Protein AF-A0A094HUX8-F1 (afdb_monomer)

Foldseek 3Di:
DDDDDDDDDDDDDDDDDDCVVVPPPPPPPDDPPDDDDDDDDDDPPPPVVVVVVVVPPDDDDDPDDPPPPDDDDDDDDDDDDDDDDDDDDDDDDDDDDDDDDQPPDDDDPDDPPPDPLLVQWDKGKDQDWDQLPVPRDIDRIKIWIHGPVDRPPDIDICNRCSPPCVVSQVVCVVVVHDDVPPDDPPDPVPVVPPCLQVVQADEDAPDPCQLVVLVVVVVVSVVPPCVVPDPDPPSDGNRPRPVRYDYDPVNVVVVVVVVVCVVQQLDDPVVLVVQLVCVVVVDDRDPPGGPNVVVVNVVD

Mean predicted aligned error: 19.93 Å

Nearest PDB structures (foldseek):
  3gw6-assembly2_C  TM=2.241E-01  e=3.174E+00  Escherichia phage K1F
  3gw6-assembly2_E  TM=1.827E-01  e=3.174E+00  Escherichia phage K1F
  3gw6-assembly1_F  TM=1.793E-01  e=6.430E+00  Escherichia phage K1F

Sequence (300 aa):
MNPSNSPLARRTRHREIDFHTLNDGSDEEYDSDVVSRVKRPRNAQKQAQISQDLSLLREEDDNISPHDSASQVQASHPLNTEEKNTITANTPYSSALEYTPLIQRVNKEPIGQSSWVYAHFNMVELAEPWLHKSSKKMIPIERVWTCKTLHYSGVYSDSKRQGTTSNMITHLKSHHIYKDGQCLTASSSEQELNLDSRLLAITADNADNNGTLCSHLYELLSHNDITQYIEEPNLSIRFEGDASYVRCLAHVLNLIVKDILQSLKSGDMKTAVDTCDAMAKGTPFPSGLAALARLRLIIV

pLDDT: mean 70.3, std 22.15, range [36.34, 97.06]

Structure (mmCIF, N/CA/C/O backbone):
data_AF-A0A094HUX8-F1
#
_entry.id   AF-A0A094HUX8-F1
#
loop_
_atom_site.group_PDB
_atom_site.id
_atom_site.type_symbol
_atom_site.label_atom_id
_atom_site.label_alt_id
_atom_site.label_comp_id
_atom_site.label_asym_id
_atom_site.label_entity_id
_atom_site.label_seq_id
_atom_site.pdbx_PDB_ins_code
_atom_site.Cartn_x
_atom_site.Cartn_y
_atom_site.Cartn_z
_atom_site.occupancy
_atom_site.B_iso_or_equiv
_atom_site.auth_seq_id
_atom_site.auth_comp_id
_atom_site.auth_asym_id
_atom_site.auth_atom_id
_atom_site.pdbx_PDB_model_num
ATOM 1 N N . MET A 1 1 ? 58.011 31.208 26.780 1.00 39.59 1 MET A N 1
ATOM 2 C CA . MET A 1 1 ? 57.682 29.782 26.979 1.00 39.59 1 MET A CA 1
ATOM 3 C C . MET A 1 1 ? 56.202 29.599 26.681 1.00 39.59 1 MET A C 1
ATOM 5 O O . MET A 1 1 ? 55.389 30.205 27.361 1.00 39.59 1 MET A O 1
ATOM 9 N N . ASN A 1 2 ? 55.891 28.866 25.608 1.00 47.72 2 ASN A N 1
ATOM 10 C CA . ASN A 1 2 ? 54.539 28.413 25.244 1.00 47.72 2 ASN A CA 1
ATOM 11 C C . ASN A 1 2 ? 54.009 27.419 26.294 1.00 47.72 2 ASN A C 1
ATOM 13 O O . ASN A 1 2 ? 54.821 26.727 26.914 1.00 47.72 2 ASN A O 1
ATOM 17 N N . PRO A 1 3 ? 52.678 27.296 26.447 1.00 52.75 3 PRO A N 1
ATOM 18 C CA . PRO A 1 3 ? 52.034 26.174 25.760 1.00 52.75 3 PRO A CA 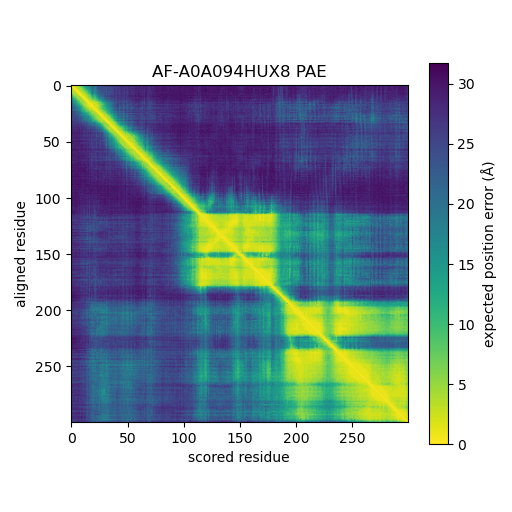1
ATOM 19 C C . PRO A 1 3 ? 50.620 26.438 25.201 1.00 52.75 3 PRO A C 1
ATOM 21 O O . PRO A 1 3 ? 49.919 27.373 25.573 1.00 52.75 3 PRO A O 1
ATOM 24 N N . SER A 1 4 ? 50.232 25.488 24.343 1.00 41.44 4 SER A N 1
ATOM 25 C CA . SER A 1 4 ? 48.881 24.975 24.064 1.00 41.44 4 SER A CA 1
ATOM 26 C C . SER A 1 4 ? 47.867 25.847 23.315 1.00 41.44 4 SER A C 1
ATOM 28 O O . SER A 1 4 ? 47.138 26.629 23.910 1.00 41.44 4 SER A O 1
ATOM 30 N N . ASN A 1 5 ? 47.707 25.542 22.021 1.00 44.16 5 ASN A N 1
ATOM 31 C CA . ASN A 1 5 ? 46.441 25.671 21.300 1.00 44.16 5 ASN A CA 1
ATOM 32 C C . ASN A 1 5 ? 46.083 24.305 20.695 1.00 44.16 5 ASN A C 1
ATOM 34 O O . ASN A 1 5 ? 46.773 23.817 19.799 1.00 44.16 5 ASN A O 1
ATOM 38 N N . SER A 1 6 ? 45.016 23.694 21.205 1.00 49.78 6 SER A N 1
ATOM 39 C CA . SER A 1 6 ? 44.408 22.460 20.693 1.00 49.78 6 SER A CA 1
ATOM 40 C C . SER A 1 6 ? 43.169 22.820 19.860 1.00 49.78 6 SER A C 1
ATOM 42 O O . SER A 1 6 ? 42.393 23.675 20.294 1.00 49.78 6 SER A O 1
ATOM 44 N N . PRO A 1 7 ? 42.920 22.184 18.702 1.00 53.41 7 PRO A N 1
ATOM 45 C CA . PRO A 1 7 ? 41.730 22.460 17.906 1.00 53.41 7 PRO A CA 1
ATOM 46 C C . PRO A 1 7 ? 40.502 21.716 18.456 1.00 53.41 7 PRO A C 1
ATOM 48 O O . PRO A 1 7 ? 40.541 20.519 18.736 1.00 53.41 7 PRO A O 1
ATOM 51 N N . LEU A 1 8 ? 39.397 22.451 18.601 1.00 50.53 8 LEU A N 1
ATOM 52 C CA . LEU A 1 8 ? 38.099 21.952 19.053 1.00 50.53 8 LEU A CA 1
ATOM 53 C C . LEU A 1 8 ? 37.484 20.987 18.028 1.00 50.53 8 LEU A C 1
ATOM 55 O O . LEU A 1 8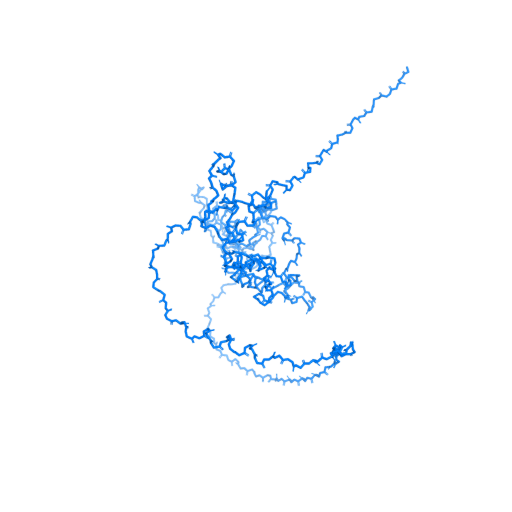 ? 37.218 21.350 16.882 1.00 50.53 8 LEU A O 1
ATOM 59 N N . ALA A 1 9 ? 37.212 19.764 18.480 1.00 46.44 9 ALA A N 1
ATOM 60 C CA . ALA A 1 9 ? 36.471 18.751 17.746 1.00 46.44 9 ALA A CA 1
ATOM 61 C C . ALA A 1 9 ? 34.992 19.150 17.583 1.00 46.44 9 ALA A C 1
ATOM 63 O O . ALA A 1 9 ? 34.290 19.458 18.550 1.00 46.44 9 ALA A O 1
ATOM 64 N N . ARG A 1 10 ? 34.501 19.107 16.342 1.00 44.47 10 ARG A N 1
ATOM 65 C CA . ARG A 1 10 ? 33.090 19.292 15.986 1.00 44.47 10 ARG A CA 1
ATOM 66 C C . ARG A 1 10 ? 32.309 18.039 16.405 1.00 44.47 10 ARG A C 1
ATOM 68 O O . ARG A 1 10 ? 32.395 17.008 15.750 1.00 44.47 10 ARG A O 1
ATOM 75 N N . ARG A 1 11 ? 31.545 18.126 17.497 1.00 44.59 11 ARG A N 1
ATOM 76 C CA . ARG A 1 11 ? 30.546 17.111 17.872 1.00 44.59 11 ARG A CA 1
ATOM 77 C C . ARG A 1 11 ? 29.325 17.237 16.959 1.00 44.59 11 ARG A C 1
ATOM 79 O O . ARG A 1 11 ? 28.560 18.194 17.074 1.00 44.59 11 ARG A O 1
ATOM 86 N N . THR A 1 12 ? 29.133 16.270 16.073 1.00 47.09 12 THR A N 1
ATOM 87 C CA . THR A 1 12 ? 27.862 16.013 15.390 1.00 47.09 12 THR A CA 1
ATOM 88 C C . THR A 1 12 ? 26.845 15.521 16.419 1.00 47.09 12 THR A C 1
ATOM 90 O O . THR A 1 12 ? 27.004 14.462 17.020 1.00 47.09 12 THR A O 1
ATOM 93 N N . ARG A 1 13 ? 25.809 16.327 16.673 1.00 46.66 13 ARG A N 1
ATOM 94 C CA . ARG A 1 13 ? 24.641 15.904 17.452 1.00 46.66 13 ARG A CA 1
ATOM 95 C C . ARG A 1 13 ? 23.816 14.967 16.575 1.00 46.66 13 ARG A C 1
ATOM 97 O O . ARG A 1 13 ? 23.242 15.418 15.587 1.00 46.66 13 ARG A O 1
ATOM 104 N N . HIS A 1 14 ? 23.766 13.688 16.934 1.00 43.25 14 HIS A N 1
ATOM 105 C CA . HIS A 1 14 ? 22.714 12.800 16.458 1.00 43.25 14 HIS A CA 1
ATOM 106 C C . HIS A 1 14 ? 21.376 13.373 16.934 1.00 43.25 14 HIS A C 1
ATOM 108 O O . HIS A 1 14 ? 21.156 13.540 18.132 1.00 43.25 14 HIS A O 1
ATOM 114 N N . ARG A 1 15 ? 20.525 13.759 15.981 1.00 50.22 15 ARG A N 1
ATOM 115 C CA . ARG A 1 15 ? 19.111 14.024 16.233 1.00 50.22 15 ARG A CA 1
ATOM 116 C C . ARG A 1 15 ? 18.463 12.666 16.464 1.00 50.22 15 ARG A C 1
ATOM 118 O O . ARG A 1 15 ? 18.364 11.872 15.534 1.00 50.22 15 ARG A O 1
ATOM 125 N N . GLU A 1 16 ? 18.111 12.398 17.710 1.00 53.28 16 GLU A N 1
ATOM 126 C CA . GLU A 1 16 ? 17.242 11.290 18.077 1.00 53.28 16 GLU A CA 1
ATOM 127 C C . GLU A 1 16 ? 15.887 11.517 17.394 1.00 53.28 16 GLU A C 1
ATOM 129 O O . GLU A 1 16 ? 15.339 12.622 17.435 1.00 53.28 16 GLU A O 1
ATOM 134 N N . ILE A 1 17 ? 15.431 10.515 16.646 1.00 56.19 17 ILE A N 1
ATOM 135 C CA . ILE A 1 17 ? 14.156 10.553 15.933 1.00 56.19 17 ILE A CA 1
ATOM 136 C C . ILE A 1 17 ? 13.070 10.329 16.985 1.00 56.19 17 ILE A C 1
ATOM 138 O O . ILE A 1 17 ? 13.053 9.292 17.641 1.00 56.19 17 ILE A O 1
ATOM 142 N N . ASP A 1 18 ? 12.194 11.315 17.166 1.00 64.81 18 ASP A N 1
ATOM 143 C CA . ASP A 1 18 ? 11.068 11.228 18.092 1.00 64.81 18 ASP A CA 1
ATOM 144 C C . ASP A 1 18 ? 9.929 10.417 17.456 1.00 64.81 18 ASP A C 1
ATOM 146 O O . ASP A 1 18 ? 9.119 10.932 16.678 1.00 64.81 18 ASP A O 1
ATOM 150 N N . PHE A 1 19 ? 9.887 9.124 17.779 1.00 58.12 19 PHE A N 1
ATOM 151 C CA . PHE A 1 19 ? 8.895 8.181 17.266 1.00 58.12 19 PHE A CA 1
ATOM 152 C C . PHE A 1 19 ? 7.452 8.498 17.700 1.00 58.12 19 PHE A C 1
ATOM 154 O O . PHE A 1 19 ? 6.525 7.951 17.105 1.00 58.12 19 PHE A O 1
ATOM 161 N N . HIS A 1 20 ? 7.222 9.407 18.658 1.00 57.31 20 HIS A N 1
ATOM 162 C CA . HIS A 1 20 ? 5.863 9.825 19.024 1.00 57.31 20 HIS A CA 1
ATOM 163 C C . HIS A 1 20 ? 5.190 10.709 17.967 1.00 57.31 20 HIS A C 1
ATOM 165 O O . HIS A 1 20 ? 3.968 10.808 17.953 1.00 57.31 20 HIS A O 1
ATOM 171 N N . THR A 1 21 ? 5.957 11.300 17.047 1.00 57.41 21 THR A N 1
ATOM 172 C CA . THR A 1 21 ? 5.408 12.113 15.944 1.00 57.41 21 THR A CA 1
ATOM 173 C C . THR A 1 21 ? 5.019 11.303 14.705 1.00 57.41 21 THR A C 1
ATOM 175 O O . THR A 1 21 ? 4.375 11.836 13.811 1.00 57.41 21 THR A O 1
ATOM 178 N N . LEU A 1 22 ? 5.384 10.017 14.645 1.00 49.56 22 LEU A N 1
ATOM 179 C CA . LEU A 1 22 ? 5.116 9.135 13.499 1.00 49.56 22 LEU A CA 1
ATOM 180 C C . LEU A 1 22 ? 3.865 8.264 13.677 1.00 49.56 22 LEU A C 1
ATOM 182 O O . LEU A 1 22 ? 3.592 7.408 12.842 1.00 49.56 22 LEU A O 1
ATOM 186 N N . ASN A 1 23 ? 3.124 8.463 14.766 1.00 48.69 23 ASN A N 1
ATOM 187 C CA . ASN A 1 23 ? 1.938 7.681 15.097 1.00 48.69 23 ASN A CA 1
ATOM 188 C C . ASN A 1 23 ? 0.759 8.597 15.456 1.00 48.69 23 ASN A C 1
ATOM 190 O O . ASN A 1 23 ? -0.006 8.296 16.369 1.00 48.69 23 ASN A O 1
ATOM 194 N N . ASP A 1 24 ? 0.634 9.737 14.765 1.00 49.38 24 ASP A N 1
ATOM 195 C CA . ASP A 1 24 ? -0.487 10.665 14.952 1.00 49.38 24 ASP A CA 1
ATOM 196 C C . ASP A 1 24 ? -1.798 10.171 14.336 1.00 49.38 24 ASP A C 1
ATOM 198 O O . ASP A 1 24 ? -2.779 10.904 14.408 1.00 49.38 24 ASP A O 1
ATOM 202 N N . GLY A 1 25 ? -1.807 8.934 13.805 1.00 44.59 25 GLY A N 1
ATOM 203 C CA . GLY A 1 25 ? -2.966 8.047 13.706 1.00 44.59 25 GLY A CA 1
ATOM 204 C C . GLY A 1 25 ? -4.274 8.806 13.591 1.00 44.59 25 GLY A C 1
ATOM 205 O O . GLY A 1 25 ? -5.100 8.744 14.499 1.00 44.59 25 GLY A O 1
ATOM 206 N N . SER A 1 26 ? -4.398 9.578 12.510 1.00 43.81 26 SER A N 1
ATOM 207 C CA . SER A 1 26 ? -5.601 10.313 12.154 1.00 43.81 26 SER A CA 1
ATOM 208 C C . SER A 1 26 ? -6.679 9.295 11.791 1.00 43.81 26 SER A C 1
ATOM 210 O O . SER A 1 26 ? -6.951 9.050 10.617 1.00 43.81 26 SER A O 1
ATOM 212 N N . ASP A 1 27 ? -7.265 8.677 12.816 1.00 51.56 27 ASP A N 1
ATOM 213 C CA . ASP A 1 27 ? -8.585 8.064 12.769 1.00 51.56 27 ASP A CA 1
ATOM 214 C C . ASP A 1 27 ? -9.565 9.212 12.490 1.00 51.56 27 ASP A C 1
ATOM 216 O O . ASP A 1 27 ? -10.106 9.845 13.399 1.00 51.56 27 ASP A O 1
ATOM 220 N N . GLU A 1 28 ? -9.750 9.539 11.208 1.00 55.50 28 GLU A N 1
ATOM 221 C CA . GLU A 1 28 ? -10.923 10.292 10.790 1.00 55.50 28 GLU A CA 1
ATOM 222 C C . GLU A 1 28 ? -12.145 9.440 11.147 1.00 55.50 28 GLU A C 1
ATOM 224 O O . GLU A 1 28 ? -12.399 8.390 10.551 1.00 55.50 28 GLU A O 1
ATOM 229 N N . GLU A 1 29 ? -12.872 9.876 12.177 1.00 48.62 29 GLU A N 1
ATOM 230 C CA . GLU A 1 29 ? -14.175 9.340 12.551 1.00 48.62 29 GLU A CA 1
ATOM 231 C C . GLU A 1 29 ? -15.084 9.379 11.312 1.00 48.62 29 GLU A C 1
ATOM 233 O O . GLU A 1 29 ? -15.549 10.437 10.889 1.00 48.62 29 GLU A O 1
ATOM 238 N N . TYR A 1 30 ? -15.309 8.216 10.695 1.00 50.12 30 TYR A N 1
ATOM 239 C CA . TYR A 1 30 ? -16.232 8.082 9.575 1.00 50.12 30 TYR A CA 1
ATOM 240 C C . TYR A 1 30 ? -17.658 8.308 10.092 1.00 50.12 30 TYR A C 1
ATOM 242 O O . TYR A 1 30 ? -18.235 7.468 10.792 1.00 50.12 30 TYR A O 1
ATOM 250 N N . ASP A 1 31 ? -18.202 9.475 9.765 1.00 44.91 31 ASP A N 1
ATOM 251 C CA . ASP A 1 31 ? -19.555 9.903 10.099 1.00 44.91 31 ASP A CA 1
ATOM 252 C C . ASP A 1 31 ? -20.572 8.921 9.485 1.00 44.91 31 ASP A C 1
ATOM 254 O O . ASP A 1 31 ? -20.659 8.753 8.265 1.00 44.91 31 ASP A O 1
ATOM 258 N N . SER A 1 32 ? -21.294 8.183 10.331 1.00 46.44 32 SER A N 1
ATOM 259 C CA . SER A 1 32 ? -22.115 7.026 9.928 1.00 46.44 32 SER A CA 1
ATOM 260 C C . SER A 1 32 ? -23.591 7.362 9.668 1.00 46.44 32 SER A C 1
ATOM 262 O O . SER A 1 32 ? -24.424 6.463 9.531 1.00 46.44 32 SER A O 1
ATOM 264 N N . ASP A 1 33 ? -23.927 8.640 9.492 1.00 54.62 33 ASP A N 1
ATOM 265 C CA . ASP A 1 33 ? -25.313 9.117 9.393 1.00 54.62 33 ASP A CA 1
ATOM 266 C C . ASP A 1 33 ? -25.939 9.112 7.979 1.00 54.62 33 ASP A C 1
ATOM 268 O O . ASP A 1 33 ? -26.883 9.849 7.693 1.00 54.62 33 ASP A O 1
ATOM 272 N N . VAL A 1 34 ? -25.521 8.208 7.082 1.00 41.62 34 VAL A N 1
ATOM 273 C CA . VAL A 1 34 ? -26.208 8.009 5.785 1.00 41.62 34 VAL A CA 1
ATOM 274 C C . VAL A 1 34 ? -26.772 6.597 5.653 1.00 41.62 34 VAL A C 1
ATOM 276 O O . VAL A 1 34 ? -26.345 5.766 4.852 1.00 41.62 34 VAL A O 1
ATOM 279 N N . VAL A 1 35 ? -27.837 6.339 6.413 1.00 44.81 35 VAL A N 1
ATOM 280 C CA . VAL A 1 35 ? -28.778 5.255 6.118 1.00 44.81 35 VAL A CA 1
ATOM 281 C C . VAL A 1 35 ? -29.731 5.726 5.020 1.00 44.81 35 VAL A C 1
ATOM 283 O O . VAL A 1 35 ? -30.691 6.453 5.265 1.00 44.81 35 VAL A O 1
ATOM 286 N N . SER A 1 36 ? -29.524 5.252 3.792 1.00 47.22 36 SER A N 1
ATOM 287 C CA . SER A 1 36 ? -30.566 5.249 2.762 1.00 47.22 36 SER A CA 1
ATOM 288 C C . SER A 1 36 ? -30.623 3.904 2.044 1.00 47.22 36 SER A C 1
ATOM 290 O O . SER A 1 36 ? -29.894 3.630 1.102 1.00 47.22 36 SER A O 1
ATOM 292 N N . ARG A 1 37 ? -31.556 3.074 2.530 1.00 47.94 37 ARG A N 1
ATOM 293 C CA . ARG A 1 37 ? -32.306 2.031 1.807 1.00 47.94 37 ARG A CA 1
ATOM 294 C C . ARG A 1 37 ? -31.522 1.218 0.766 1.00 47.94 37 ARG A C 1
ATOM 296 O O . ARG A 1 37 ? -31.700 1.404 -0.434 1.00 47.94 37 ARG A O 1
ATOM 303 N N . VAL A 1 38 ? -30.851 0.162 1.221 1.00 36.53 38 VAL A N 1
ATOM 304 C CA . VAL A 1 38 ? -30.573 -1.013 0.379 1.00 36.53 38 VAL A CA 1
ATOM 305 C C . VAL A 1 38 ? -31.382 -2.198 0.906 1.00 36.53 38 VAL A C 1
ATOM 307 O O . VAL A 1 38 ? -31.328 -2.555 2.083 1.00 36.53 38 VAL A O 1
ATOM 310 N N . LYS A 1 39 ? -32.218 -2.766 0.030 1.00 42.97 39 LYS A N 1
ATOM 311 C CA . LYS A 1 39 ? -33.079 -3.922 0.309 1.00 42.97 39 LYS A CA 1
ATOM 312 C C . LYS A 1 39 ? -32.209 -5.141 0.643 1.00 42.97 39 LYS A C 1
ATOM 314 O O . LYS A 1 39 ? -31.430 -5.585 -0.193 1.00 42.97 39 LYS A O 1
ATOM 319 N N . ARG A 1 40 ? -32.381 -5.701 1.846 1.00 40.31 40 ARG A N 1
ATOM 320 C CA . ARG A 1 40 ? -31.766 -6.973 2.266 1.00 40.31 40 ARG A CA 1
ATOM 321 C C . ARG A 1 40 ? -32.260 -8.137 1.387 1.00 40.31 40 ARG A C 1
ATOM 323 O O . ARG A 1 40 ? -33.476 -8.256 1.206 1.00 40.31 40 ARG A O 1
ATOM 330 N N . PRO A 1 41 ? -31.385 -9.037 0.907 1.00 40.12 41 PRO A N 1
ATOM 331 C CA . PRO A 1 41 ? -31.813 -10.321 0.376 1.00 40.12 41 PRO A CA 1
ATOM 332 C C . PRO A 1 41 ? -32.193 -11.285 1.513 1.00 40.12 41 PRO A C 1
ATOM 334 O O . PRO A 1 41 ? -31.595 -11.299 2.589 1.00 40.12 41 PRO A O 1
ATOM 337 N N . ARG A 1 42 ? -33.230 -12.092 1.261 1.00 47.62 42 ARG A N 1
ATOM 338 C CA . ARG A 1 42 ? -33.696 -13.193 2.116 1.00 47.62 42 ARG A CA 1
ATOM 339 C C . ARG A 1 42 ? -32.620 -14.279 2.195 1.00 47.62 42 ARG A C 1
ATOM 341 O O . ARG A 1 42 ? -32.422 -14.980 1.213 1.00 47.62 42 ARG A O 1
ATOM 348 N N . ASN A 1 43 ? -31.981 -14.456 3.351 1.00 48.50 43 ASN A N 1
ATOM 349 C CA . ASN A 1 43 ? -31.265 -15.700 3.674 1.00 48.50 43 ASN A CA 1
ATOM 350 C C . ASN A 1 43 ? -31.151 -15.962 5.191 1.00 48.50 43 ASN A C 1
ATOM 352 O O . ASN A 1 43 ? -30.152 -16.466 5.690 1.00 48.50 43 ASN A O 1
ATOM 356 N N . ALA A 1 44 ? -32.210 -15.648 5.943 1.00 43.47 44 ALA A N 1
ATOM 357 C CA . ALA A 1 44 ? -32.258 -15.821 7.400 1.00 43.47 44 ALA A CA 1
ATOM 358 C C . ALA A 1 44 ? -32.574 -17.261 7.870 1.00 43.47 44 ALA A C 1
ATOM 360 O O . ALA A 1 44 ? -32.743 -17.487 9.062 1.00 43.47 44 ALA A O 1
ATOM 361 N N . GLN A 1 45 ? -32.662 -18.244 6.968 1.00 49.91 45 GLN A N 1
ATOM 362 C CA . GLN A 1 45 ? -33.105 -19.603 7.320 1.00 49.91 45 GLN A CA 1
ATOM 363 C C . GLN A 1 45 ? -31.971 -20.632 7.462 1.00 49.91 45 GLN A C 1
ATOM 365 O O . GLN A 1 45 ? -32.228 -21.738 7.917 1.00 49.91 45 GLN A O 1
ATOM 370 N N . LYS A 1 46 ? -30.716 -20.277 7.137 1.00 45.62 46 LYS A N 1
ATOM 371 C CA . LYS A 1 46 ? -29.566 -21.202 7.215 1.00 45.62 46 LYS A CA 1
ATOM 372 C C . LYS A 1 46 ? -28.689 -21.055 8.467 1.00 45.62 46 LYS A C 1
ATOM 374 O O . LYS A 1 46 ? -27.958 -21.981 8.788 1.00 45.62 46 LYS A O 1
ATOM 379 N N . GLN A 1 47 ? -28.779 -19.946 9.207 1.00 48.84 47 GLN A N 1
ATOM 380 C CA . GLN A 1 47 ? -27.982 -19.744 10.432 1.00 48.84 47 GLN A CA 1
ATOM 381 C C . GLN A 1 47 ? -28.607 -20.356 11.697 1.00 48.84 47 GLN A C 1
ATOM 383 O O . GLN A 1 47 ? -27.892 -20.611 12.659 1.00 48.84 47 GLN A O 1
ATOM 388 N N . ALA A 1 48 ? -29.907 -20.669 11.695 1.00 49.41 48 ALA A N 1
ATOM 389 C CA . ALA A 1 48 ? -30.560 -21.299 12.847 1.00 49.41 48 ALA A CA 1
ATOM 390 C C . ALA A 1 48 ? -30.241 -22.803 12.997 1.00 49.41 48 ALA A C 1
ATOM 392 O O . ALA A 1 48 ? -30.410 -23.346 14.083 1.00 49.41 48 ALA A O 1
ATOM 393 N N . GLN A 1 49 ? -29.752 -23.469 11.943 1.00 47.00 49 GLN A N 1
ATOM 394 C CA . GLN A 1 49 ? -29.419 -24.902 11.981 1.00 47.00 49 GLN A CA 1
ATOM 395 C C . GLN A 1 49 ? -28.015 -25.191 12.537 1.00 47.00 49 GLN A C 1
ATOM 397 O O . GLN A 1 49 ? -27.817 -26.224 13.160 1.00 47.00 49 GLN A O 1
ATOM 402 N N . ILE A 1 50 ? -27.062 -24.262 12.404 1.00 46.69 50 ILE A N 1
ATOM 403 C CA . ILE A 1 50 ? -25.676 -24.469 12.870 1.00 46.69 50 ILE A CA 1
ATOM 404 C C . ILE A 1 50 ? -25.565 -24.351 14.402 1.00 46.69 50 ILE A C 1
ATOM 406 O O . ILE A 1 50 ? -24.714 -24.988 15.015 1.00 46.69 50 ILE A O 1
ATOM 410 N N . SER A 1 51 ? -26.464 -23.601 15.050 1.00 47.12 51 SER A N 1
ATOM 411 C CA . SER A 1 51 ? -26.437 -23.423 16.511 1.00 47.12 51 SER A CA 1
ATOM 412 C C . SER A 1 51 ? -27.010 -24.614 17.299 1.00 47.12 51 SER A C 1
ATOM 414 O O . SER A 1 51 ? -26.752 -24.729 18.494 1.00 47.12 51 SER A O 1
ATOM 416 N N . GLN A 1 52 ? -27.779 -25.506 16.658 1.00 51.16 52 GLN A N 1
ATOM 417 C CA . GLN A 1 52 ? -28.329 -26.704 17.314 1.00 51.16 52 GLN A CA 1
ATOM 418 C C . GLN A 1 52 ? -27.410 -27.932 17.211 1.00 51.16 52 GLN A C 1
ATOM 420 O O . GLN A 1 52 ? -27.462 -28.779 18.095 1.00 51.16 52 GLN A O 1
ATOM 425 N N . ASP A 1 53 ? -26.517 -28.006 16.218 1.00 43.41 53 ASP A N 1
ATOM 426 C CA . ASP A 1 53 ? -25.586 -29.143 16.079 1.00 43.41 53 ASP A CA 1
ATOM 427 C C . ASP A 1 53 ? -24.381 -29.075 17.037 1.00 43.41 53 ASP A C 1
ATOM 429 O O . ASP A 1 53 ? -23.776 -30.092 17.366 1.00 43.41 53 ASP A O 1
ATOM 433 N N . LEU A 1 54 ? -24.054 -27.893 17.567 1.00 45.22 54 LEU A N 1
ATOM 434 C CA . LEU A 1 54 ? -22.932 -27.700 18.500 1.00 45.22 54 LEU A CA 1
ATOM 435 C C . LEU A 1 54 ? -23.248 -28.074 19.960 1.00 45.22 54 LEU A C 1
ATOM 437 O O . LEU A 1 54 ? -22.362 -28.015 20.808 1.00 45.22 54 LEU A O 1
ATOM 441 N N . SER A 1 55 ? -24.488 -28.468 20.272 1.00 48.44 55 SER A N 1
ATOM 442 C CA . SER A 1 55 ? -24.885 -28.894 21.627 1.00 48.44 55 SER A CA 1
ATOM 443 C C . SER A 1 55 ? -24.821 -30.412 21.854 1.00 48.44 55 SER A C 1
ATOM 445 O O . SER A 1 55 ? -25.035 -30.848 22.982 1.00 48.44 55 SER A O 1
ATOM 447 N N . LEU A 1 56 ? -24.502 -31.211 20.826 1.00 47.28 56 LEU A N 1
ATOM 448 C CA . LEU A 1 56 ? -24.455 -32.682 20.900 1.00 47.28 56 LEU A CA 1
ATOM 449 C C . LEU A 1 56 ? -23.041 -33.291 20.909 1.00 47.28 56 LEU A C 1
ATOM 451 O O . LEU A 1 56 ? -22.915 -34.508 20.985 1.00 47.28 56 LEU A O 1
ATOM 455 N N . LEU A 1 57 ? -21.980 -32.480 20.882 1.00 43.94 57 LEU A N 1
ATOM 456 C CA . LEU A 1 57 ? -20.589 -32.956 20.919 1.00 43.94 57 LEU A CA 1
ATOM 457 C C . LEU A 1 57 ? -19.897 -32.549 22.222 1.00 43.94 57 LEU A C 1
ATOM 459 O O . LEU A 1 57 ? -18.960 -31.750 22.226 1.00 43.94 57 LEU A O 1
ATOM 463 N N . ARG A 1 58 ? -20.379 -33.081 23.348 1.00 51.72 58 ARG A N 1
ATOM 464 C CA . ARG A 1 58 ? -19.687 -32.962 24.631 1.00 51.72 58 ARG A CA 1
ATOM 465 C C . ARG A 1 58 ? -19.549 -34.339 25.273 1.00 51.72 58 ARG A C 1
ATOM 467 O O . ARG A 1 58 ? -20.542 -35.045 25.396 1.00 51.72 58 ARG A O 1
ATOM 474 N N . GLU A 1 59 ? -18.317 -34.602 25.705 1.00 56.47 59 GLU A N 1
ATOM 475 C CA . GLU A 1 59 ? -17.804 -35.766 26.443 1.00 56.47 59 GLU A CA 1
ATOM 476 C C . GLU A 1 59 ? -17.354 -36.962 25.595 1.00 56.47 59 GLU A C 1
ATOM 478 O O . GLU A 1 59 ? -18.029 -37.979 25.556 1.00 56.47 59 GLU A O 1
ATOM 483 N N . GLU A 1 60 ? -16.151 -36.859 25.012 1.00 52.59 60 GLU A N 1
ATOM 484 C CA . GLU A 1 60 ? -15.137 -37.913 25.172 1.00 52.59 60 GLU A CA 1
ATOM 485 C C . GLU A 1 60 ? -13.787 -37.259 25.529 1.00 52.59 60 GLU A C 1
ATOM 487 O O . GLU A 1 60 ? -13.300 -36.361 24.838 1.00 52.59 60 GLU A O 1
ATOM 492 N N . ASP A 1 61 ? -13.248 -37.646 26.687 1.00 51.97 61 ASP A N 1
ATOM 493 C CA . ASP A 1 61 ? -11.944 -37.239 27.215 1.00 51.97 61 ASP A CA 1
ATOM 494 C C . ASP A 1 61 ? -10.836 -38.061 26.536 1.00 51.97 61 ASP A C 1
ATOM 496 O O . ASP A 1 61 ? -10.481 -39.149 26.997 1.00 51.97 61 ASP A O 1
ATOM 500 N N . ASP A 1 62 ? -10.243 -37.526 25.469 1.00 47.53 62 ASP A N 1
ATOM 501 C CA . ASP A 1 62 ? -9.018 -38.086 24.896 1.00 47.53 62 ASP A CA 1
ATOM 502 C C . ASP A 1 62 ? -7.787 -37.545 25.639 1.00 47.53 62 ASP A C 1
ATOM 504 O O . ASP A 1 62 ? -7.277 -36.450 25.388 1.00 47.53 62 ASP A O 1
ATOM 508 N N . ASN A 1 63 ? -7.287 -38.352 26.577 1.00 50.72 63 ASN A N 1
ATOM 509 C CA . ASN A 1 63 ? -5.962 -38.195 27.171 1.00 50.72 63 ASN A CA 1
ATOM 510 C C . ASN A 1 63 ? -4.879 -38.421 26.102 1.00 50.72 63 ASN A C 1
ATOM 512 O O . ASN A 1 63 ? -4.406 -39.540 25.902 1.00 50.72 63 ASN A O 1
ATOM 516 N N . ILE A 1 64 ? -4.455 -37.347 25.439 1.00 49.00 64 ILE A N 1
ATOM 517 C CA . ILE A 1 64 ? -3.297 -37.361 24.541 1.00 49.00 64 ILE A CA 1
ATOM 518 C C . ILE A 1 64 ? -2.019 -37.440 25.387 1.00 49.00 64 ILE A C 1
ATOM 520 O O . ILE A 1 64 ? -1.679 -36.524 26.140 1.00 49.00 64 ILE A O 1
ATOM 524 N N . SER A 1 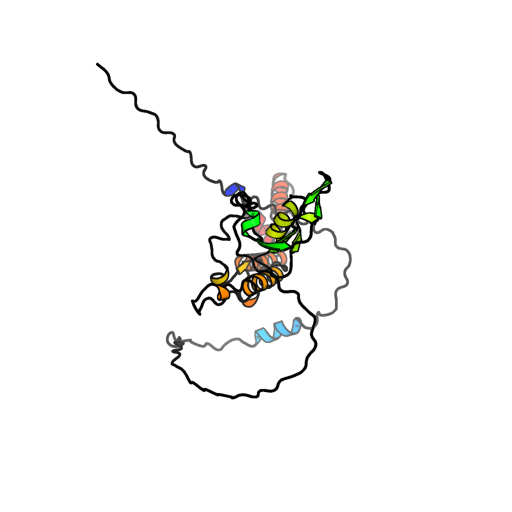65 ? -1.310 -38.561 25.264 1.00 53.34 65 SER A N 1
ATOM 525 C CA . SER A 1 65 ? -0.028 -38.818 25.922 1.00 53.34 65 SER A CA 1
ATOM 526 C C . SER A 1 65 ? 1.115 -38.055 25.222 1.00 53.34 65 SER A C 1
ATOM 528 O O . SER A 1 65 ? 1.130 -37.986 23.992 1.00 53.34 65 SER A O 1
ATOM 530 N N . PRO A 1 66 ? 2.132 -37.528 25.939 1.00 50.34 66 PRO A N 1
ATOM 531 C CA . PRO A 1 66 ? 3.210 -36.712 25.355 1.00 50.34 66 PRO A CA 1
ATOM 532 C C . PRO A 1 66 ? 4.146 -37.430 24.364 1.00 50.34 66 PRO A C 1
ATOM 534 O O . PRO A 1 66 ? 5.086 -36.816 23.863 1.00 50.34 66 PRO A O 1
ATOM 537 N N . HIS A 1 67 ? 3.942 -38.722 24.099 1.00 47.09 67 HIS A N 1
ATOM 538 C CA . HIS A 1 67 ? 4.826 -39.532 23.259 1.00 47.09 67 HIS A CA 1
ATOM 539 C C . HIS A 1 67 ? 4.360 -39.695 21.803 1.00 47.09 67 HIS A C 1
ATOM 541 O O . HIS A 1 67 ? 5.147 -40.170 20.989 1.00 47.09 67 HIS A O 1
ATOM 547 N N . ASP A 1 68 ? 3.163 -39.223 21.438 1.00 49.97 68 ASP A N 1
ATOM 548 C CA . ASP A 1 68 ? 2.619 -39.372 20.073 1.00 49.97 68 ASP A CA 1
ATOM 549 C C . ASP A 1 68 ? 3.047 -38.261 19.091 1.00 49.97 68 ASP A C 1
ATOM 551 O O . ASP A 1 68 ? 2.534 -38.147 17.978 1.00 49.97 68 ASP A O 1
ATOM 555 N N . SER A 1 69 ? 4.047 -37.451 19.450 1.00 52.00 69 SER A N 1
ATOM 556 C CA . SER A 1 69 ? 4.687 -36.518 18.512 1.00 52.00 69 SER A CA 1
ATOM 557 C C . SER A 1 69 ? 5.736 -37.227 17.653 1.00 52.00 69 SER A C 1
ATOM 559 O O . SER A 1 69 ? 6.934 -37.157 17.923 1.00 52.00 69 SER A O 1
ATOM 561 N N . ALA A 1 70 ? 5.285 -37.890 16.588 1.00 42.88 70 ALA A N 1
ATOM 562 C CA . ALA A 1 70 ? 6.149 -38.469 15.564 1.00 42.88 70 ALA A CA 1
ATOM 563 C C . ALA A 1 70 ? 5.819 -37.906 14.171 1.00 42.88 70 ALA A C 1
ATOM 565 O O . ALA A 1 70 ? 4.838 -38.283 13.536 1.00 42.88 70 ALA A O 1
ATOM 566 N N . SER A 1 71 ? 6.680 -37.021 13.664 1.00 47.44 71 SER A N 1
ATOM 567 C CA . SER A 1 71 ? 6.853 -36.786 12.222 1.00 47.44 71 SER A CA 1
ATOM 568 C C . SER A 1 71 ? 8.261 -36.262 11.941 1.00 47.44 71 SER A C 1
ATOM 570 O O . SER A 1 71 ? 8.488 -35.091 11.658 1.00 47.44 71 SER A O 1
ATOM 572 N N . GLN A 1 72 ? 9.229 -37.174 12.034 1.00 44.84 72 GLN A N 1
ATOM 573 C CA . GLN A 1 72 ? 10.445 -37.127 11.228 1.00 44.84 72 GLN A CA 1
ATOM 574 C C . GLN A 1 72 ? 10.132 -37.829 9.904 1.00 44.84 72 GLN A C 1
ATOM 576 O O . GLN A 1 72 ? 10.002 -39.050 9.872 1.00 44.84 72 GLN A O 1
ATOM 581 N N . VAL A 1 73 ? 10.024 -37.076 8.812 1.00 41.62 73 VAL A N 1
ATOM 582 C CA . VAL A 1 73 ? 10.058 -37.657 7.466 1.00 41.62 73 VAL A CA 1
ATOM 583 C C . VAL A 1 73 ? 11.500 -37.585 6.975 1.00 41.62 73 VAL A C 1
ATOM 585 O O . VAL A 1 73 ? 12.001 -36.524 6.610 1.00 41.62 73 VAL A O 1
ATOM 588 N N . GLN A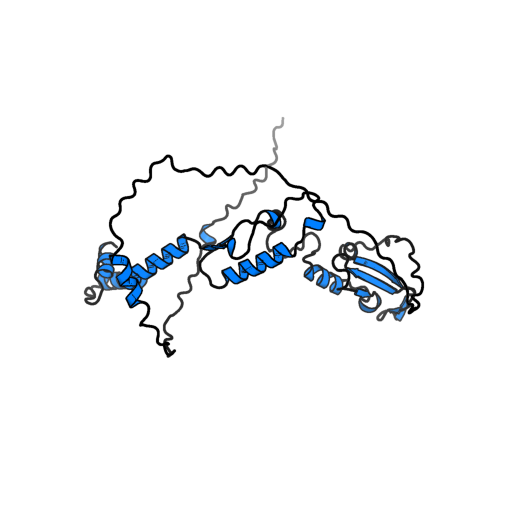 1 74 ? 12.180 -38.731 7.005 1.00 40.88 74 GLN A N 1
ATOM 589 C CA . GLN A 1 74 ? 13.381 -38.977 6.212 1.00 40.88 74 GLN A CA 1
ATOM 590 C C . GLN A 1 74 ? 12.950 -39.249 4.766 1.00 40.88 74 GLN A C 1
ATOM 592 O O . GLN A 1 74 ? 12.241 -40.218 4.508 1.00 40.88 74 GLN A O 1
ATOM 597 N N . ALA A 1 75 ? 13.388 -38.413 3.824 1.00 36.66 75 ALA A N 1
ATOM 598 C CA . ALA A 1 75 ? 13.276 -38.687 2.396 1.00 36.66 75 ALA A CA 1
ATOM 599 C C . ALA A 1 75 ? 14.613 -39.242 1.884 1.00 36.66 75 ALA A C 1
ATOM 601 O O . ALA A 1 75 ? 15.613 -38.528 1.815 1.00 36.66 75 ALA A O 1
ATOM 602 N N . SER A 1 76 ? 14.630 -40.527 1.541 1.00 44.50 76 SER A N 1
ATOM 603 C CA . SER A 1 76 ? 15.739 -41.211 0.882 1.00 44.50 76 SER A CA 1
ATOM 604 C C . SER A 1 76 ? 15.412 -41.479 -0.594 1.00 44.50 76 SER A C 1
ATOM 606 O O . SER A 1 76 ? 14.592 -42.331 -0.899 1.00 44.50 76 SER A O 1
ATOM 608 N N . HIS A 1 77 ? 16.139 -40.773 -1.470 1.00 39.34 77 HIS A N 1
ATOM 609 C CA . HIS A 1 77 ? 16.780 -41.237 -2.717 1.00 39.34 77 HIS A CA 1
ATOM 610 C C . HIS A 1 77 ? 15.964 -41.846 -3.898 1.00 39.34 77 HIS A C 1
ATOM 612 O O . HIS A 1 77 ? 14.799 -42.198 -3.764 1.00 39.34 77 HIS A O 1
ATOM 618 N N . PRO A 1 78 ? 16.562 -41.864 -5.117 1.00 53.81 78 PRO A N 1
ATOM 619 C CA . PRO A 1 78 ? 15.893 -41.516 -6.371 1.00 53.81 78 PRO A CA 1
ATOM 620 C C . PRO A 1 78 ? 15.629 -42.728 -7.273 1.00 53.81 78 PRO A C 1
ATOM 622 O O . PRO A 1 78 ? 16.256 -43.776 -7.119 1.00 53.81 78 PRO A O 1
ATOM 625 N N . LEU A 1 79 ? 14.803 -42.542 -8.308 1.00 38.31 79 LEU A N 1
ATOM 626 C CA . LEU A 1 79 ? 14.796 -43.437 -9.462 1.00 38.31 79 LEU A CA 1
ATOM 627 C C . LEU A 1 79 ? 14.880 -42.660 -10.779 1.00 38.31 79 LEU A C 1
ATOM 629 O O . LEU A 1 79 ? 14.008 -41.867 -11.122 1.00 38.31 79 LEU A O 1
ATOM 633 N N . ASN A 1 80 ? 15.964 -42.948 -11.499 1.00 41.84 80 ASN A N 1
ATOM 634 C CA . ASN A 1 80 ? 16.160 -42.715 -12.923 1.00 41.84 80 ASN A CA 1
ATOM 635 C C . ASN A 1 80 ? 15.040 -43.357 -13.744 1.00 41.84 80 ASN A C 1
ATOM 637 O O . ASN A 1 80 ? 14.707 -44.522 -13.521 1.00 41.84 80 ASN A O 1
ATOM 641 N N . THR A 1 81 ? 14.606 -42.694 -14.813 1.00 43.00 81 THR A N 1
ATOM 642 C CA . THR A 1 81 ? 14.301 -43.402 -16.063 1.00 43.00 81 THR A CA 1
ATOM 643 C C . THR A 1 81 ? 14.650 -42.502 -17.244 1.00 43.00 81 THR A C 1
ATOM 645 O O . THR A 1 81 ? 14.035 -41.463 -17.467 1.00 43.00 81 THR A O 1
ATOM 648 N N . GLU A 1 82 ? 15.705 -42.902 -17.952 1.00 45.09 82 GLU A N 1
ATOM 649 C CA . GLU A 1 82 ? 16.055 -42.436 -19.288 1.00 45.09 82 GLU A CA 1
ATOM 650 C C . GLU A 1 82 ? 14.969 -42.869 -20.278 1.00 45.09 82 GLU A C 1
ATOM 652 O O . GLU A 1 82 ? 14.650 -44.053 -20.321 1.00 45.09 82 GLU A O 1
ATOM 657 N N . GLU A 1 83 ? 14.513 -41.982 -21.165 1.00 50.47 83 GLU A N 1
ATOM 658 C CA . GLU A 1 83 ? 14.082 -42.410 -22.498 1.00 50.47 83 GLU A CA 1
ATOM 659 C C . GLU A 1 83 ? 14.619 -41.468 -23.579 1.00 50.47 83 GLU A C 1
ATOM 661 O O . GLU A 1 83 ? 14.304 -40.282 -23.674 1.00 50.47 83 GLU A O 1
ATOM 666 N N . LYS A 1 84 ? 15.487 -42.070 -24.394 1.00 44.91 84 LYS A N 1
ATOM 667 C CA . LYS A 1 84 ? 15.959 -41.616 -25.698 1.00 44.91 84 LYS A CA 1
ATOM 668 C C . LYS A 1 84 ? 14.779 -41.578 -26.664 1.00 44.91 84 LYS A C 1
ATOM 670 O O . LYS A 1 84 ? 14.039 -42.553 -26.726 1.00 44.91 84 LYS A O 1
ATOM 675 N N . ASN A 1 85 ? 14.704 -40.568 -27.531 1.00 45.41 85 ASN A N 1
ATOM 676 C CA . ASN A 1 85 ? 14.214 -40.824 -28.881 1.00 45.41 85 ASN A CA 1
ATOM 677 C C . ASN A 1 85 ? 14.807 -39.903 -29.944 1.00 45.41 85 ASN A C 1
ATOM 679 O O . ASN A 1 85 ? 15.171 -38.752 -29.720 1.00 45.41 85 ASN A O 1
ATOM 683 N N . THR A 1 86 ? 14.939 -40.526 -31.105 1.00 36.72 86 THR A N 1
ATOM 684 C CA . THR A 1 86 ? 15.866 -40.262 -32.195 1.00 36.72 86 THR A CA 1
ATOM 685 C C . THR A 1 86 ? 15.111 -39.644 -33.375 1.00 36.72 86 THR A C 1
ATOM 687 O O . THR A 1 86 ? 14.050 -40.132 -33.737 1.00 36.72 86 THR A O 1
ATOM 690 N N . ILE A 1 87 ? 15.703 -38.600 -33.964 1.00 39.78 87 ILE A N 1
ATOM 691 C CA . ILE A 1 87 ? 15.728 -38.192 -35.387 1.00 39.78 87 ILE A CA 1
ATOM 692 C C . ILE A 1 87 ? 14.463 -38.423 -36.238 1.00 39.78 87 ILE A C 1
ATOM 694 O O . ILE A 1 87 ? 14.150 -39.551 -36.601 1.00 39.78 87 ILE A O 1
ATOM 698 N N . THR A 1 88 ? 13.947 -37.334 -36.820 1.00 37.44 88 THR A N 1
ATOM 699 C CA . THR A 1 88 ? 13.558 -37.333 -38.244 1.00 37.44 88 THR A CA 1
ATOM 700 C C . THR A 1 88 ? 13.855 -35.980 -38.881 1.00 37.44 88 THR A C 1
ATOM 702 O O . THR A 1 88 ? 13.330 -34.949 -38.468 1.00 37.44 88 THR A O 1
ATOM 705 N N . ALA A 1 89 ? 14.724 -36.008 -39.890 1.00 40.75 89 ALA A N 1
ATOM 706 C CA . ALA A 1 89 ? 14.928 -34.938 -40.854 1.00 40.75 89 ALA A CA 1
ATOM 707 C C . ALA A 1 89 ? 13.753 -34.895 -41.844 1.00 40.75 89 ALA A C 1
ATOM 709 O O . ALA A 1 89 ? 13.227 -35.952 -42.179 1.00 40.75 89 ALA A O 1
ATOM 710 N N . ASN A 1 90 ? 13.390 -33.695 -42.312 1.00 38.38 90 ASN A N 1
ATOM 711 C CA . ASN A 1 90 ? 12.949 -33.409 -43.686 1.00 38.38 90 ASN A CA 1
ATOM 712 C C . ASN A 1 90 ? 12.777 -31.888 -43.888 1.00 38.38 90 ASN A C 1
ATOM 714 O O . ASN A 1 90 ? 11.839 -31.268 -43.396 1.00 38.38 90 ASN A O 1
ATOM 718 N N . THR A 1 91 ? 13.709 -31.297 -44.633 1.00 38.19 91 THR A N 1
ATOM 719 C CA . THR A 1 91 ? 13.558 -30.098 -45.487 1.00 38.19 91 THR A CA 1
ATOM 720 C C . THR A 1 91 ? 12.789 -30.476 -46.778 1.00 38.19 91 THR A C 1
ATOM 722 O O . THR A 1 91 ? 12.554 -31.671 -46.968 1.00 38.19 91 THR A O 1
ATOM 725 N N . PRO A 1 92 ? 12.475 -29.576 -47.748 1.00 54.25 92 PRO A N 1
ATOM 726 C CA . PRO A 1 92 ? 12.604 -28.105 -47.812 1.00 54.25 92 PRO A CA 1
ATOM 727 C C . PRO A 1 92 ? 11.347 -27.378 -48.372 1.00 54.25 92 PRO A C 1
ATOM 729 O O . PRO A 1 92 ? 10.593 -27.956 -49.146 1.00 54.25 92 PRO A O 1
ATOM 732 N N . TYR A 1 93 ? 11.195 -26.064 -48.148 1.00 36.34 93 TYR A N 1
ATOM 733 C CA . TYR A 1 93 ? 10.741 -25.177 -49.235 1.00 36.34 93 TYR A CA 1
ATOM 734 C C . TYR A 1 93 ? 11.080 -23.704 -48.997 1.00 36.34 93 TYR A C 1
ATOM 736 O O . TYR A 1 93 ? 11.090 -23.202 -47.878 1.00 36.34 93 TYR A O 1
ATOM 744 N N . SER A 1 94 ? 11.387 -23.057 -50.112 1.00 38.34 94 SER A N 1
ATOM 745 C CA . SER A 1 94 ? 11.976 -21.740 -50.277 1.00 38.34 94 SER A CA 1
ATOM 746 C C . SER A 1 94 ? 10.914 -20.639 -50.301 1.00 38.34 94 SER A C 1
ATOM 748 O O . SER A 1 94 ? 9.919 -20.768 -51.011 1.00 38.34 94 SER A O 1
ATOM 750 N N . SER A 1 95 ? 11.180 -19.512 -49.643 1.00 44.91 95 SER A N 1
ATOM 751 C CA . SER A 1 95 ? 10.725 -18.200 -50.118 1.00 44.91 95 SER A CA 1
ATOM 752 C C . SER A 1 95 ? 11.694 -17.133 -49.619 1.00 44.91 95 SER A C 1
ATOM 754 O O . SER A 1 95 ? 11.651 -16.707 -48.465 1.00 44.91 95 SER A O 1
ATOM 756 N N . ALA A 1 96 ? 12.609 -16.765 -50.510 1.00 36.69 96 ALA A N 1
ATOM 757 C CA . ALA A 1 96 ? 13.586 -15.710 -50.334 1.00 36.69 96 ALA A CA 1
ATOM 758 C C . ALA A 1 96 ? 12.891 -14.341 -50.267 1.00 36.69 96 ALA A C 1
ATOM 760 O O . ALA A 1 96 ? 12.252 -13.915 -51.227 1.00 36.69 96 ALA A O 1
ATOM 761 N N . LEU A 1 97 ? 13.058 -13.647 -49.144 1.00 40.44 97 LEU A N 1
ATOM 762 C CA . LEU A 1 97 ? 13.080 -12.190 -49.109 1.00 40.44 97 LEU A CA 1
ATOM 763 C C . LEU A 1 97 ? 14.540 -11.799 -48.897 1.00 40.44 97 LEU A C 1
ATOM 765 O O . LEU A 1 97 ? 15.151 -12.153 -47.888 1.00 40.44 97 LEU A O 1
ATOM 769 N N . GLU A 1 98 ? 15.103 -11.150 -49.908 1.00 37.59 98 GLU A N 1
ATOM 770 C CA . GLU A 1 98 ? 16.467 -10.640 -49.936 1.00 37.59 98 GLU A CA 1
ATOM 771 C C . GLU A 1 98 ? 16.685 -9.659 -48.776 1.00 37.59 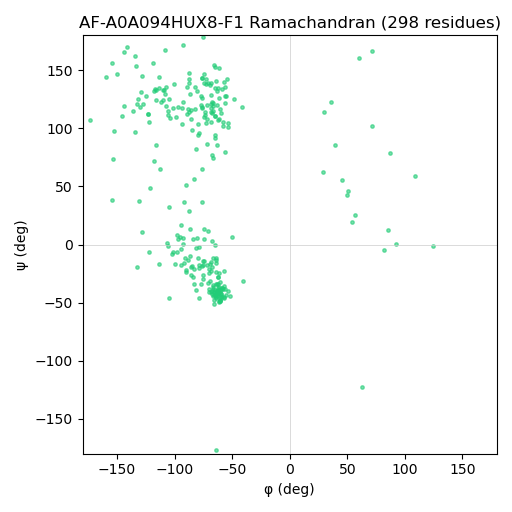98 GLU A C 1
ATOM 773 O O . GLU A 1 98 ? 16.272 -8.502 -48.827 1.00 37.59 98 GLU A O 1
ATOM 778 N N . TYR A 1 99 ? 17.349 -10.123 -47.718 1.00 41.75 99 TYR A N 1
ATOM 779 C CA . TYR A 1 99 ? 17.985 -9.245 -46.746 1.00 41.75 99 TYR A CA 1
ATOM 780 C C . TYR A 1 99 ? 19.377 -8.897 -47.261 1.00 41.75 99 TYR A C 1
ATOM 782 O O . TYR A 1 99 ? 20.247 -9.757 -47.417 1.00 41.75 99 TYR A O 1
ATOM 790 N N . THR A 1 100 ? 19.580 -7.615 -47.536 1.00 45.72 100 THR A N 1
ATOM 791 C CA . THR A 1 100 ? 20.892 -7.038 -47.809 1.00 45.72 100 THR A CA 1
ATOM 792 C C . THR A 1 100 ? 21.839 -7.294 -46.629 1.00 45.72 100 THR A C 1
ATOM 794 O O . THR A 1 100 ? 21.425 -7.210 -45.469 1.00 45.72 100 THR A O 1
ATOM 797 N N . PRO A 1 101 ? 23.120 -7.615 -46.885 1.00 39.16 101 PRO A N 1
ATOM 798 C CA . PRO A 1 101 ? 24.061 -7.945 -45.827 1.00 39.16 101 PRO A CA 1
ATOM 799 C C . PRO A 1 101 ? 24.359 -6.699 -44.987 1.00 39.16 101 PRO A C 1
ATOM 801 O O . PRO A 1 101 ? 24.966 -5.734 -45.456 1.00 39.16 101 PRO A O 1
ATOM 804 N N . LEU A 1 102 ? 23.931 -6.740 -43.725 1.00 42.97 102 LEU A N 1
ATOM 805 C CA . LEU A 1 102 ? 24.310 -5.787 -42.690 1.00 42.97 102 LEU A CA 1
ATOM 806 C C . LEU A 1 102 ? 25.823 -5.897 -42.485 1.00 42.97 102 LEU A C 1
ATOM 808 O O . LEU A 1 102 ? 26.333 -6.878 -41.945 1.00 42.97 102 LEU A O 1
ATOM 812 N N . ILE A 1 103 ? 26.549 -4.885 -42.953 1.00 41.56 103 ILE A N 1
ATOM 813 C CA . ILE A 1 103 ? 27.974 -4.720 -42.685 1.00 41.56 103 ILE A CA 1
ATOM 814 C C . ILE A 1 103 ? 28.117 -4.476 -41.176 1.00 41.56 103 ILE A C 1
ATOM 816 O O . ILE A 1 103 ? 28.006 -3.348 -40.699 1.00 41.56 103 ILE A O 1
ATOM 820 N N . GLN A 1 104 ? 28.358 -5.541 -40.411 1.00 46.12 104 GLN A N 1
ATOM 821 C CA . GLN A 1 104 ? 28.766 -5.454 -39.012 1.00 46.12 104 GLN A CA 1
ATOM 822 C C . GLN A 1 104 ? 30.212 -4.957 -38.960 1.00 46.12 104 GLN A C 1
ATOM 824 O O . GLN A 1 104 ? 31.174 -5.725 -38.943 1.00 46.12 104 GLN A O 1
ATOM 829 N N . ARG A 1 105 ? 30.379 -3.633 -38.977 1.00 46.62 105 ARG A N 1
ATOM 830 C CA . ARG A 1 105 ? 31.638 -3.009 -38.569 1.00 46.62 105 ARG A CA 1
ATOM 831 C C . ARG A 1 105 ? 31.712 -3.026 -37.048 1.00 46.62 105 ARG A C 1
ATOM 833 O O . ARG A 1 105 ? 30.789 -2.600 -36.366 1.00 46.62 105 ARG A O 1
ATOM 840 N N . VAL A 1 106 ? 32.833 -3.542 -36.552 1.00 46.97 106 VAL A N 1
ATOM 841 C CA . VAL A 1 106 ? 33.199 -3.622 -35.135 1.00 46.97 106 VAL A CA 1
ATOM 842 C C . VAL A 1 106 ? 32.976 -2.273 -34.444 1.00 46.97 106 VAL A C 1
ATOM 844 O O . VAL A 1 106 ? 33.505 -1.250 -34.883 1.00 46.97 106 VAL A O 1
ATOM 847 N N . ASN A 1 107 ? 32.199 -2.313 -33.358 1.00 44.94 107 ASN A N 1
ATOM 848 C CA . ASN A 1 107 ? 31.843 -1.193 -32.491 1.00 44.94 107 ASN A CA 1
ATOM 849 C C . ASN A 1 107 ? 33.097 -0.463 -31.985 1.00 44.94 107 ASN A C 1
ATOM 851 O O . ASN A 1 107 ? 33.743 -0.903 -31.037 1.00 44.94 107 ASN A O 1
ATOM 855 N N . LYS A 1 108 ? 33.437 0.677 -32.592 1.00 47.34 108 LYS A N 1
ATOM 856 C CA . LYS A 1 108 ? 34.281 1.672 -31.924 1.00 47.34 108 LYS A CA 1
ATOM 857 C C . LYS A 1 108 ? 33.379 2.501 -31.024 1.00 47.34 108 LYS A C 1
ATOM 859 O O . LYS A 1 108 ? 32.487 3.182 -31.525 1.00 47.34 108 LYS A O 1
ATOM 864 N N . GLU A 1 109 ? 33.612 2.442 -29.715 1.00 49.34 109 GLU A N 1
ATOM 865 C CA . GLU A 1 109 ? 32.929 3.318 -28.764 1.00 49.34 109 GLU A CA 1
ATOM 866 C C . GLU A 1 109 ? 33.174 4.787 -29.152 1.00 49.34 109 GLU A C 1
ATOM 868 O O . GLU A 1 109 ? 34.330 5.212 -29.275 1.00 49.34 109 GLU A O 1
ATOM 873 N N . PRO A 1 110 ? 32.118 5.581 -29.403 1.00 49.38 110 PRO A N 1
ATOM 874 C CA . PRO A 1 110 ? 32.282 6.972 -29.789 1.00 49.38 110 PRO A CA 1
ATOM 875 C C . PRO A 1 110 ? 32.871 7.781 -28.630 1.00 49.38 110 PRO A C 1
ATOM 877 O O . PRO A 1 110 ? 32.237 7.978 -27.591 1.00 49.38 110 PRO A O 1
ATOM 880 N N . ILE A 1 111 ? 34.083 8.291 -28.841 1.00 43.19 111 ILE A N 1
ATOM 881 C CA . ILE A 1 111 ? 34.784 9.201 -27.932 1.00 43.19 111 ILE A CA 1
ATOM 882 C C . ILE A 1 111 ? 33.901 10.445 -27.729 1.00 43.19 111 ILE A C 1
ATOM 884 O O . ILE A 1 111 ? 33.760 11.268 -28.632 1.00 43.19 111 ILE A O 1
ATOM 888 N N . GLY A 1 112 ? 33.262 10.554 -26.558 1.00 54.84 112 GLY A N 1
ATOM 889 C CA . GLY A 1 112 ? 32.412 11.692 -26.175 1.00 54.84 112 GLY A CA 1
ATOM 890 C C . GLY A 1 112 ? 30.975 11.361 -25.745 1.00 54.84 112 GLY A C 1
ATOM 891 O O . GLY A 1 112 ? 30.242 12.273 -25.369 1.00 54.84 112 GLY A O 1
ATOM 892 N N . GLN A 1 113 ? 30.545 10.095 -25.749 1.00 56.38 113 GLN A N 1
ATOM 893 C CA . GLN A 1 113 ? 29.216 9.694 -25.253 1.00 56.38 113 GLN A CA 1
ATOM 894 C C . GLN A 1 113 ? 29.182 9.517 -23.724 1.00 56.38 113 GLN A C 1
ATOM 896 O O . GLN A 1 113 ? 28.787 8.481 -23.209 1.00 56.38 113 GLN A O 1
ATOM 901 N N . SER A 1 114 ? 29.551 10.551 -22.967 1.00 54.56 114 SER A N 1
ATOM 902 C CA . SER A 1 114 ? 29.573 10.530 -21.490 1.00 54.56 114 SER A CA 1
ATOM 903 C C . SER A 1 114 ? 28.186 10.526 -20.820 1.00 54.56 114 SER A C 1
ATOM 905 O O . SER A 1 114 ? 28.068 10.734 -19.612 1.00 54.56 114 SER A O 1
ATOM 907 N N . SER A 1 115 ? 27.106 10.307 -21.579 1.00 77.25 115 SER A N 1
ATOM 908 C CA . SER A 1 115 ? 25.763 10.194 -21.012 1.00 77.25 115 SER A CA 1
ATOM 909 C C . SER A 1 115 ? 25.492 8.738 -20.649 1.00 77.25 115 SER A C 1
ATOM 911 O O . SER A 1 115 ? 25.342 7.907 -21.541 1.00 77.25 115 SER A O 1
ATOM 913 N N . TRP A 1 116 ? 25.379 8.460 -19.346 1.00 88.69 116 TRP A N 1
ATOM 914 C CA . TRP A 1 116 ? 24.973 7.171 -18.756 1.00 88.69 116 TRP A CA 1
ATOM 915 C C . TRP A 1 116 ? 23.817 6.482 -19.505 1.00 88.69 116 TRP A C 1
ATOM 917 O O . TRP A 1 116 ? 23.783 5.263 -19.610 1.00 88.69 116 TRP A O 1
ATOM 927 N N . VAL A 1 117 ? 22.912 7.268 -20.099 1.00 91.12 117 VAL A N 1
ATOM 928 C CA . VAL A 1 117 ? 21.782 6.791 -20.904 1.00 91.12 117 VAL A CA 1
ATOM 929 C C . VAL A 1 117 ? 22.239 5.823 -21.992 1.00 91.12 117 VAL A C 1
ATOM 931 O O . VAL A 1 117 ? 21.613 4.786 -22.167 1.00 91.12 117 VAL A O 1
ATOM 934 N N . TYR A 1 118 ? 23.329 6.119 -22.705 1.00 91.31 118 TYR A N 1
ATOM 935 C CA . TYR A 1 118 ? 23.782 5.300 -23.832 1.00 91.31 118 TYR A CA 1
ATOM 936 C C . TYR A 1 118 ? 24.333 3.934 -23.410 1.00 91.31 118 TYR A C 1
ATOM 938 O O . TYR A 1 118 ? 24.300 3.007 -24.214 1.00 91.31 118 TYR A O 1
ATOM 946 N N . ALA A 1 119 ? 24.751 3.765 -22.150 1.00 90.50 119 ALA A N 1
ATOM 947 C CA . ALA A 1 119 ? 25.217 2.475 -21.640 1.00 90.50 119 ALA A CA 1
ATOM 948 C C . ALA A 1 119 ? 24.121 1.392 -21.689 1.00 90.50 119 ALA A C 1
ATOM 950 O O . ALA A 1 119 ? 24.433 0.206 -21.804 1.00 90.50 119 ALA A O 1
ATOM 951 N N . HIS A 1 120 ? 22.845 1.794 -21.685 1.00 90.88 120 HIS A N 1
ATOM 952 C CA . HIS A 1 120 ? 21.682 0.901 -21.693 1.00 90.88 120 HIS A CA 1
ATOM 953 C C . HIS A 1 120 ? 21.106 0.627 -23.091 1.00 90.88 120 HIS A C 1
ATOM 955 O O . HIS A 1 120 ? 20.061 -0.013 -23.215 1.00 90.88 120 HIS A O 1
ATOM 961 N N . PHE A 1 121 ? 21.767 1.092 -24.154 1.00 92.94 121 PHE A N 1
ATOM 962 C CA . PHE A 1 121 ? 21.306 0.903 -25.529 1.00 92.94 121 PHE A CA 1
ATOM 963 C C . PHE A 1 121 ? 22.412 0.313 -26.401 1.00 92.94 121 PHE A C 1
ATOM 965 O O . PHE A 1 121 ? 23.590 0.623 -26.234 1.00 92.94 121 PHE A O 1
ATOM 972 N N . ASN A 1 122 ? 22.025 -0.536 -27.348 1.00 92.62 122 ASN A N 1
ATOM 973 C CA . ASN A 1 122 ? 22.871 -0.924 -28.470 1.00 92.62 122 ASN A CA 1
ATOM 974 C C . ASN A 1 122 ? 22.681 0.090 -29.596 1.00 92.62 122 ASN A C 1
ATOM 976 O O . ASN A 1 122 ? 21.568 0.569 -29.812 1.00 92.62 122 ASN A O 1
ATOM 980 N N . MET A 1 123 ? 23.760 0.418 -30.300 1.00 93.19 123 MET A N 1
ATOM 981 C CA . MET A 1 123 ? 23.758 1.376 -31.401 1.00 93.19 123 MET A CA 1
ATOM 982 C C . MET A 1 123 ? 24.063 0.652 -32.710 1.00 93.19 123 MET A C 1
ATOM 984 O O . MET A 1 123 ? 24.983 -0.161 -32.764 1.00 93.19 123 MET A O 1
ATOM 988 N N . VAL A 1 124 ? 23.292 0.957 -33.749 1.00 93.38 124 VAL A N 1
ATOM 989 C CA . VAL A 1 124 ? 23.493 0.477 -35.117 1.00 93.38 124 VAL A CA 1
ATOM 990 C C . VAL A 1 124 ? 23.571 1.685 -36.044 1.00 93.38 124 VAL A C 1
ATOM 992 O O . VAL A 1 124 ? 22.691 2.547 -36.028 1.00 93.38 124 VAL A O 1
ATOM 995 N N . GLU A 1 125 ? 24.624 1.748 -36.855 1.00 95.19 125 GLU A N 1
ATOM 996 C CA . GLU A 1 125 ? 24.782 2.771 -37.889 1.00 95.19 125 GLU A CA 1
ATOM 997 C C . GLU A 1 125 ? 24.096 2.326 -39.185 1.00 95.19 125 GLU A C 1
ATOM 999 O O . GLU A 1 125 ? 24.338 1.230 -39.691 1.00 95.19 125 GLU A O 1
ATOM 1004 N N . LEU A 1 126 ? 23.261 3.199 -39.739 1.00 92.56 126 LEU A N 1
ATOM 1005 C CA . LEU A 1 126 ? 22.629 3.054 -41.041 1.00 92.56 126 LEU A CA 1
ATOM 1006 C C . LEU A 1 126 ? 23.236 4.086 -41.994 1.00 92.56 126 LEU A C 1
ATOM 1008 O O . LEU A 1 126 ? 23.338 5.271 -41.668 1.00 92.56 126 LEU A O 1
ATOM 1012 N N . ALA A 1 127 ? 23.607 3.653 -43.199 1.00 92.94 127 ALA A N 1
ATOM 1013 C CA . ALA A 1 127 ? 24.129 4.517 -44.264 1.00 92.94 127 ALA A CA 1
ATOM 1014 C C . ALA A 1 127 ? 23.018 5.342 -44.950 1.00 92.94 127 ALA A C 1
ATOM 1016 O O . ALA A 1 127 ? 23.030 5.545 -46.163 1.00 92.94 127 ALA A O 1
ATOM 1017 N N . GLU A 1 128 ? 22.035 5.785 -44.170 1.00 92.31 128 GLU A N 1
ATOM 1018 C CA . GLU A 1 128 ? 20.916 6.603 -44.611 1.00 92.31 128 GLU A CA 1
ATOM 1019 C C . GLU A 1 128 ? 21.166 8.043 -44.160 1.00 92.31 128 GLU A C 1
ATOM 1021 O O . GLU A 1 128 ? 21.131 8.336 -42.960 1.00 92.31 128 GLU A O 1
ATOM 1026 N N . PRO A 1 129 ? 21.463 8.963 -45.089 1.00 92.31 129 PRO A N 1
ATOM 1027 C CA . PRO A 1 129 ? 21.728 10.334 -44.716 1.00 92.31 129 PRO A CA 1
ATOM 1028 C C . PRO A 1 129 ? 20.424 11.029 -44.310 1.00 92.31 129 PRO A C 1
ATOM 1030 O O . PRO A 1 129 ? 19.379 10.844 -44.935 1.00 92.31 129 PRO A O 1
ATOM 1033 N N . TRP A 1 130 ? 20.484 11.889 -43.298 1.00 94.19 130 TRP A N 1
ATOM 1034 C CA . TRP A 1 130 ? 19.317 12.612 -42.795 1.00 94.19 130 TRP A CA 1
ATOM 1035 C C . TRP A 1 130 ? 19.604 14.097 -42.588 1.00 94.19 130 TRP A C 1
ATOM 1037 O O . TRP A 1 130 ? 20.736 14.529 -42.362 1.00 94.19 130 TRP A O 1
ATOM 1047 N N . LEU A 1 131 ? 18.549 14.907 -42.673 1.00 92.88 131 LEU A N 1
ATOM 1048 C CA . LEU A 1 131 ? 18.639 16.357 -42.541 1.00 92.88 131 LEU A CA 1
ATOM 1049 C C . LEU A 1 131 ? 18.378 16.783 -41.092 1.00 92.88 131 LEU A C 1
ATOM 1051 O O . LEU A 1 131 ? 17.270 16.622 -40.571 1.00 92.88 131 LEU A O 1
ATOM 1055 N N . HIS A 1 132 ? 19.369 17.396 -40.447 1.00 91.19 132 HIS A N 1
ATOM 1056 C CA . HIS A 1 132 ? 19.192 17.956 -39.111 1.00 91.19 132 HIS A CA 1
ATOM 1057 C C . HIS A 1 132 ? 18.254 19.172 -39.162 1.00 91.19 132 HIS A C 1
ATOM 1059 O O . HIS A 1 132 ? 18.529 20.153 -39.857 1.00 91.19 132 HIS A O 1
ATOM 1065 N N . LYS A 1 133 ? 17.129 19.138 -38.432 1.00 90.88 133 LYS A N 1
ATOM 1066 C CA . LYS A 1 133 ? 16.012 20.082 -38.648 1.00 90.88 133 LYS A CA 1
ATOM 1067 C C . LYS A 1 133 ? 16.387 21.538 -38.378 1.00 90.88 133 LYS A C 1
ATOM 1069 O O . LYS A 1 133 ? 15.954 22.414 -39.129 1.00 90.88 133 LYS A O 1
ATOM 1074 N N . SER A 1 134 ? 17.180 21.763 -37.328 1.00 89.88 134 SER A N 1
ATOM 1075 C CA . SER A 1 134 ? 17.582 23.096 -36.858 1.00 89.88 134 SER A CA 1
ATOM 1076 C C . SER A 1 134 ? 18.714 23.694 -37.698 1.00 89.88 134 SER A C 1
ATOM 1078 O O . SER A 1 134 ? 18.626 24.830 -38.147 1.00 89.88 134 SER A O 1
ATOM 1080 N N . SER A 1 135 ? 19.754 22.909 -37.988 1.00 91.31 135 SER A N 1
ATOM 1081 C CA . SER A 1 135 ? 20.943 23.406 -38.699 1.00 91.31 135 SER A CA 1
ATOM 1082 C C . SER A 1 135 ? 20.858 23.267 -40.218 1.00 91.31 135 SER A C 1
ATOM 1084 O O . SER A 1 135 ? 21.728 23.788 -40.910 1.00 91.31 135 SER A O 1
ATOM 1086 N N . LYS A 1 136 ? 19.866 22.526 -40.735 1.00 93.00 136 LYS A N 1
ATOM 1087 C CA . LYS A 1 136 ? 19.731 22.149 -42.155 1.00 93.00 136 LYS A CA 1
ATOM 1088 C C . LYS A 1 136 ? 20.972 21.456 -42.730 1.00 93.00 136 LYS A C 1
ATOM 1090 O O . LYS A 1 136 ? 21.142 21.395 -43.943 1.00 93.00 136 LYS A O 1
ATOM 1095 N N . LYS A 1 137 ? 21.844 20.922 -41.871 1.00 93.50 137 LYS A N 1
ATOM 1096 C CA . LYS A 1 137 ? 23.021 20.160 -42.291 1.00 93.50 137 LYS A CA 1
ATOM 1097 C C . LYS A 1 137 ? 22.612 18.725 -42.596 1.00 93.50 137 LYS A C 1
ATOM 1099 O O . LYS A 1 137 ? 21.876 18.119 -41.816 1.00 93.50 137 LYS A O 1
ATOM 1104 N N . MET A 1 138 ? 23.109 18.203 -43.712 1.00 94.50 138 MET A N 1
ATOM 1105 C CA . MET A 1 138 ? 22.993 16.788 -44.044 1.00 94.50 138 MET A CA 1
ATOM 1106 C C . MET A 1 138 ? 23.994 16.003 -43.197 1.00 94.50 138 MET A C 1
ATOM 1108 O O . MET A 1 138 ? 25.183 16.323 -43.187 1.00 94.50 138 MET A O 1
ATOM 1112 N N . ILE A 1 139 ? 23.511 15.001 -42.477 1.00 92.06 139 ILE A N 1
ATOM 1113 C CA . ILE A 1 139 ? 24.327 14.079 -41.694 1.00 92.06 139 ILE A CA 1
ATOM 1114 C C . ILE A 1 139 ? 24.363 12.761 -42.471 1.00 92.06 139 ILE A C 1
ATOM 1116 O O . ILE A 1 139 ? 23.301 12.248 -42.806 1.00 92.06 139 ILE A O 1
ATOM 1120 N N . PRO A 1 140 ? 25.549 12.221 -42.799 1.00 90.88 140 PRO A N 1
ATOM 1121 C CA . PRO A 1 140 ? 25.669 11.094 -43.725 1.00 90.88 140 PRO A CA 1
ATOM 1122 C C . PRO A 1 140 ? 25.273 9.737 -43.128 1.00 90.88 140 PRO A C 1
ATOM 1124 O O . PRO A 1 140 ? 25.138 8.774 -43.874 1.00 90.88 140 PRO A O 1
ATOM 1127 N N . ILE A 1 141 ? 25.140 9.650 -41.803 1.00 93.44 141 ILE A N 1
ATOM 1128 C CA . ILE A 1 141 ? 24.915 8.401 -41.071 1.00 93.44 141 ILE A CA 1
ATOM 1129 C C . ILE A 1 141 ? 23.755 8.613 -40.097 1.00 93.44 141 ILE A C 1
ATOM 1131 O O . ILE A 1 141 ? 23.791 9.526 -39.264 1.00 93.44 141 ILE A O 1
ATOM 1135 N N . GLU A 1 142 ? 22.743 7.759 -40.185 1.00 93.19 142 GLU A N 1
ATOM 1136 C CA . GLU A 1 142 ? 21.681 7.652 -39.190 1.00 93.19 142 GLU A CA 1
ATOM 1137 C C . GLU A 1 142 ? 22.100 6.632 -38.132 1.00 93.19 142 GLU A C 1
ATOM 1139 O O . GLU A 1 142 ? 22.610 5.561 -38.450 1.00 93.19 142 GLU A O 1
ATOM 1144 N N . ARG A 1 143 ? 21.894 6.951 -36.854 1.00 93.56 143 ARG A N 1
ATOM 1145 C CA . ARG A 1 143 ? 22.128 5.999 -35.760 1.00 93.56 143 ARG A CA 1
ATOM 1146 C C . ARG A 1 143 ? 20.803 5.562 -35.178 1.00 93.56 143 ARG A C 1
ATOM 1148 O O . ARG A 1 143 ? 19.974 6.401 -34.819 1.00 93.56 143 ARG A O 1
ATOM 1155 N N . VAL A 1 144 ? 20.632 4.253 -35.060 1.00 94.06 144 VAL A N 1
ATOM 1156 C CA . VAL A 1 144 ? 19.484 3.623 -34.418 1.00 94.06 144 VAL A CA 1
ATOM 1157 C C . VAL A 1 144 ? 19.933 3.007 -33.103 1.00 94.06 144 VAL A C 1
ATOM 1159 O O . VAL A 1 144 ? 20.951 2.330 -33.028 1.00 94.06 144 VAL A O 1
ATOM 1162 N N . TRP A 1 145 ? 19.161 3.264 -32.059 1.00 92.81 145 TRP A N 1
ATOM 1163 C CA . TRP A 1 145 ? 19.412 2.858 -30.691 1.00 92.81 145 TRP A CA 1
ATOM 1164 C C . TRP A 1 145 ? 18.309 1.905 -30.250 1.00 92.81 145 TRP A C 1
ATOM 1166 O O . TRP A 1 145 ? 17.133 2.269 -30.295 1.00 92.81 145 TRP A O 1
ATOM 1176 N N . THR A 1 146 ? 18.678 0.712 -29.803 1.00 91.69 146 THR A N 1
ATOM 1177 C CA . THR A 1 146 ? 17.749 -0.302 -29.285 1.00 91.69 146 THR A CA 1
ATOM 1178 C C . THR A 1 146 ? 18.048 -0.568 -27.820 1.00 91.69 146 THR A C 1
ATOM 1180 O O . THR A 1 146 ? 19.215 -0.736 -27.457 1.00 91.69 146 THR A O 1
ATOM 1183 N N . CYS A 1 147 ? 17.020 -0.595 -26.972 1.00 92.25 147 CYS A N 1
ATOM 1184 C CA . CYS A 1 147 ? 17.184 -0.908 -25.553 1.00 92.25 147 CYS A CA 1
ATOM 1185 C C . CYS A 1 147 ? 17.864 -2.275 -25.370 1.00 92.25 147 CYS A C 1
ATOM 1187 O O . CYS A 1 147 ? 17.517 -3.238 -26.051 1.00 92.25 147 CYS A O 1
ATOM 1189 N N . LYS A 1 148 ? 18.837 -2.367 -24.455 1.00 87.25 148 LYS A N 1
ATOM 1190 C CA . LYS A 1 148 ? 19.471 -3.650 -24.109 1.00 87.25 148 LYS A CA 1
ATOM 1191 C C . LYS A 1 148 ? 18.530 -4.560 -23.315 1.00 87.25 148 LYS A C 1
ATOM 1193 O O . LYS A 1 148 ? 18.600 -5.769 -23.479 1.00 87.25 148 LYS A O 1
ATOM 1198 N N . THR A 1 149 ? 17.658 -3.974 -22.494 1.00 79.25 149 THR A N 1
ATOM 1199 C CA . THR A 1 149 ? 16.763 -4.692 -21.574 1.00 79.25 149 THR A CA 1
ATOM 1200 C C . THR A 1 149 ? 15.559 -5.317 -22.281 1.00 79.25 149 THR A C 1
ATOM 1202 O O . THR A 1 149 ? 15.129 -6.396 -21.899 1.00 79.25 149 THR A O 1
ATOM 1205 N N . LEU A 1 150 ? 15.029 -4.688 -23.338 1.00 68.94 150 LEU A N 1
ATOM 1206 C CA . LEU A 1 150 ? 13.937 -5.244 -24.145 1.00 68.94 150 LEU A CA 1
ATOM 1207 C C . LEU A 1 150 ? 14.315 -5.246 -25.623 1.00 68.94 150 LEU A C 1
ATOM 1209 O O . LEU A 1 150 ? 14.533 -4.193 -26.218 1.00 68.94 150 LEU A O 1
ATOM 1213 N N . HIS A 1 151 ? 14.326 -6.429 -26.238 1.00 59.50 151 HIS A N 1
ATOM 1214 C CA . HIS A 1 151 ? 14.711 -6.594 -27.642 1.00 59.50 151 HIS A CA 1
ATOM 1215 C C . HIS A 1 151 ? 13.780 -5.895 -28.650 1.00 59.50 151 HIS A C 1
ATOM 1217 O O . HIS A 1 151 ? 14.196 -5.690 -29.787 1.00 59.50 151 HIS A O 1
ATOM 1223 N N . TYR A 1 152 ? 12.564 -5.476 -28.261 1.00 59.34 152 TYR A N 1
ATOM 1224 C CA . TYR A 1 152 ? 11.575 -4.955 -29.221 1.00 59.34 152 TYR A CA 1
ATOM 1225 C C . TYR A 1 152 ? 10.870 -3.642 -28.860 1.00 59.34 152 TYR A C 1
ATOM 1227 O O . TYR A 1 152 ? 10.369 -2.969 -29.762 1.00 59.34 152 TYR A O 1
ATOM 1235 N N . SER A 1 153 ? 10.845 -3.209 -27.598 1.00 65.19 153 SER A N 1
ATOM 1236 C CA . SER A 1 153 ? 10.241 -1.919 -27.244 1.00 65.19 153 SER A CA 1
ATOM 1237 C C . SER A 1 153 ? 11.329 -0.866 -27.043 1.00 65.19 153 SER A C 1
ATOM 1239 O O . SER A 1 153 ? 12.143 -0.987 -26.132 1.00 65.19 153 SER A O 1
ATOM 1241 N N . GLY A 1 154 ? 11.334 0.180 -27.868 1.00 69.81 154 GLY A N 1
ATOM 1242 C CA . GLY A 1 154 ? 12.266 1.304 -27.715 1.00 69.81 154 GLY A CA 1
ATOM 1243 C C . GLY A 1 154 ? 13.348 1.356 -28.789 1.00 69.81 154 GLY A C 1
ATOM 1244 O O . GLY A 1 154 ? 14.539 1.340 -28.483 1.00 69.81 154 GLY A O 1
ATOM 1245 N N . VAL A 1 155 ? 12.922 1.449 -30.051 1.00 86.75 155 VAL A N 1
ATOM 1246 C CA . VAL A 1 155 ? 13.802 1.808 -31.168 1.00 86.75 155 VAL A CA 1
ATOM 1247 C C . VAL A 1 155 ? 13.815 3.328 -31.305 1.00 86.75 155 VAL A C 1
ATOM 1249 O O . VAL A 1 155 ? 12.791 3.948 -31.608 1.00 86.75 155 VAL A O 1
ATOM 1252 N N . TYR A 1 156 ? 14.976 3.940 -31.099 1.00 91.69 156 TYR A N 1
ATOM 1253 C CA . TYR A 1 156 ? 15.160 5.383 -31.212 1.00 91.69 156 TYR A CA 1
ATOM 1254 C C . TYR A 1 156 ? 16.135 5.704 -32.328 1.00 91.69 156 TYR A C 1
ATOM 1256 O O . TYR A 1 156 ? 17.210 5.132 -32.392 1.00 91.69 156 TYR A O 1
ATOM 1264 N N . SER A 1 157 ? 15.797 6.661 -33.180 1.00 92.94 157 SER A N 1
ATOM 1265 C CA . SER A 1 157 ? 16.660 7.071 -34.284 1.00 92.94 157 SER A CA 1
ATOM 1266 C C . SER A 1 157 ? 17.145 8.506 -34.065 1.00 92.94 157 SER A C 1
ATOM 1268 O O . SER A 1 157 ? 16.418 9.332 -33.495 1.00 92.94 157 SER A O 1
ATOM 1270 N N . ASP A 1 158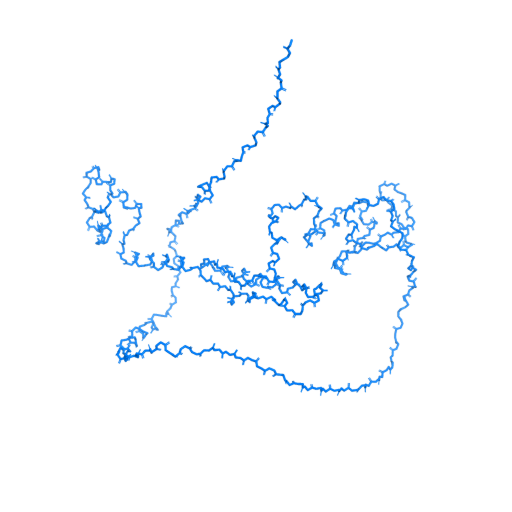 ? 18.382 8.815 -34.452 1.00 92.44 158 ASP A N 1
ATOM 1271 C CA . ASP A 1 158 ? 18.967 10.150 -34.283 1.00 92.44 158 ASP A CA 1
ATOM 1272 C C . ASP A 1 158 ? 18.142 11.226 -35.012 1.00 92.44 158 ASP A C 1
ATOM 1274 O O . ASP A 1 158 ? 17.891 12.297 -34.446 1.00 92.44 158 ASP A O 1
ATOM 1278 N N . SER A 1 159 ? 17.599 10.908 -36.191 1.00 92.06 159 SER A N 1
ATOM 1279 C CA . SER A 1 159 ? 16.664 11.763 -36.928 1.00 92.06 159 SER A CA 1
ATOM 1280 C C . SER A 1 159 ? 15.374 12.074 -36.162 1.00 92.06 159 SER A C 1
ATOM 1282 O O . SER A 1 159 ? 14.828 13.173 -36.284 1.00 92.06 159 SER A O 1
ATOM 1284 N N . LYS A 1 160 ? 14.870 11.160 -35.327 1.00 90.69 160 LYS A N 1
ATOM 1285 C CA . LYS A 1 160 ? 13.695 11.420 -34.477 1.00 90.69 160 LYS A CA 1
ATOM 1286 C C . LYS A 1 160 ? 14.073 12.176 -33.209 1.00 90.69 160 LYS A C 1
ATOM 1288 O O . LYS A 1 160 ? 13.339 13.065 -32.785 1.00 90.69 160 LYS A O 1
ATOM 1293 N N . ARG A 1 161 ? 15.220 11.843 -32.616 1.00 89.12 161 ARG A N 1
ATOM 1294 C CA . ARG A 1 161 ? 15.695 12.417 -31.350 1.00 89.12 161 ARG A CA 1
ATOM 1295 C C . ARG A 1 161 ? 16.234 13.837 -31.482 1.00 89.12 161 ARG A C 1
ATOM 1297 O O . ARG A 1 161 ? 16.175 14.586 -30.507 1.00 89.12 161 ARG A O 1
ATOM 1304 N N . GLN A 1 162 ? 16.788 14.190 -32.645 1.00 86.44 162 GLN A N 1
ATOM 1305 C CA . GLN A 1 162 ? 17.417 15.491 -32.912 1.00 86.44 162 GLN A CA 1
ATOM 1306 C C . GLN A 1 162 ? 18.425 15.880 -31.807 1.00 86.44 162 GLN A C 1
ATOM 1308 O O . GLN A 1 162 ? 18.433 17.003 -31.314 1.00 86.44 162 GLN A O 1
ATOM 1313 N N . GLY A 1 163 ? 19.234 14.911 -31.359 1.00 84.69 163 GLY A N 1
ATOM 1314 C CA . GLY A 1 163 ? 20.260 15.099 -30.323 1.00 84.69 163 GLY A CA 1
ATOM 1315 C C . GLY A 1 163 ? 19.778 15.052 -28.866 1.00 84.69 163 GLY A C 1
ATOM 1316 O O . GLY A 1 163 ? 20.607 15.077 -27.960 1.00 84.69 163 GLY A O 1
ATOM 1317 N N . THR A 1 164 ? 18.473 14.937 -28.601 1.00 88.88 164 THR A N 1
ATOM 1318 C CA . THR A 1 164 ? 17.938 14.863 -27.227 1.00 88.88 164 THR A CA 1
ATOM 1319 C C . THR A 1 164 ? 17.909 13.427 -26.691 1.00 88.88 164 THR A C 1
ATOM 1321 O O . THR A 1 164 ? 17.731 12.469 -27.444 1.00 88.88 164 THR A O 1
ATOM 1324 N N . THR A 1 165 ? 18.094 13.232 -25.382 1.00 90.88 165 THR A N 1
ATOM 1325 C CA . THR A 1 165 ? 17.995 11.912 -24.715 1.00 90.88 165 THR A CA 1
ATOM 1326 C C . THR A 1 165 ? 16.714 11.741 -23.898 1.00 90.88 165 THR A C 1
ATOM 1328 O O . THR A 1 165 ? 16.493 10.662 -23.361 1.00 90.88 165 THR A O 1
ATOM 1331 N N . SER A 1 166 ? 15.838 12.751 -23.824 1.00 89.62 166 SER A N 1
ATOM 1332 C CA . SER A 1 166 ? 14.664 12.744 -22.936 1.00 89.62 166 SER A CA 1
ATOM 1333 C C . SER A 1 166 ? 13.757 11.531 -23.142 1.00 89.62 166 SER A C 1
ATOM 1335 O O . SER A 1 166 ? 13.379 10.893 -22.170 1.00 89.62 166 SER A O 1
ATOM 1337 N N . ASN A 1 167 ? 13.482 11.142 -24.391 1.00 89.81 167 ASN A N 1
ATOM 1338 C CA . ASN A 1 167 ? 12.642 9.972 -24.678 1.00 89.81 167 ASN A CA 1
ATOM 1339 C C . ASN A 1 167 ? 13.294 8.654 -24.236 1.00 89.81 167 ASN A C 1
ATOM 1341 O O . ASN A 1 167 ? 12.598 7.752 -23.780 1.00 89.81 167 ASN A O 1
ATOM 1345 N N . MET A 1 168 ? 14.622 8.553 -24.346 1.00 92.06 168 MET A N 1
ATOM 1346 C CA . MET A 1 168 ? 15.372 7.390 -23.866 1.00 92.06 168 MET A CA 1
ATOM 1347 C C . MET A 1 168 ? 15.377 7.352 -22.337 1.00 92.06 168 MET A C 1
ATOM 1349 O O . MET A 1 168 ? 15.204 6.291 -21.763 1.00 92.06 168 MET A O 1
ATOM 1353 N N . ILE A 1 169 ? 15.494 8.505 -21.671 1.00 90.94 169 ILE A N 1
ATOM 1354 C CA . ILE A 1 169 ? 15.390 8.602 -20.208 1.00 90.94 169 ILE A CA 1
ATOM 1355 C C . ILE A 1 169 ? 13.988 8.200 -19.739 1.00 90.94 169 ILE A C 1
ATOM 1357 O O . ILE A 1 169 ? 13.869 7.419 -18.804 1.00 90.94 169 ILE A O 1
ATOM 1361 N N . THR A 1 170 ? 12.925 8.692 -20.384 1.00 89.69 170 THR A N 1
ATOM 1362 C CA . THR A 1 170 ? 11.542 8.294 -20.064 1.00 89.69 170 THR A CA 1
ATOM 1363 C C . THR A 1 170 ? 11.342 6.788 -20.222 1.00 89.69 170 THR A C 1
ATOM 1365 O O . THR A 1 170 ? 10.677 6.171 -19.400 1.00 89.69 170 THR A O 1
ATOM 1368 N N . HIS A 1 171 ? 11.966 6.186 -21.231 1.00 90.69 171 HIS A N 1
ATOM 1369 C CA . HIS A 1 171 ? 11.956 4.740 -21.420 1.00 90.69 171 HIS A CA 1
ATOM 1370 C C . HIS A 1 171 ? 12.773 3.980 -20.370 1.00 90.69 171 HIS A C 1
ATOM 1372 O O . HIS A 1 171 ? 12.325 2.963 -19.866 1.00 90.69 171 HIS A O 1
ATOM 1378 N N . LEU A 1 172 ? 13.946 4.474 -19.973 1.00 89.38 172 LEU A N 1
ATOM 1379 C CA . LEU A 1 172 ? 14.696 3.869 -18.868 1.00 89.38 172 LEU A CA 1
ATOM 1380 C C . LEU A 1 172 ? 13.918 3.943 -17.547 1.00 89.38 172 LEU A C 1
ATOM 1382 O O . LEU A 1 172 ? 13.944 2.992 -16.776 1.00 89.38 172 LEU A O 1
ATOM 1386 N N . LYS A 1 173 ? 13.132 5.005 -17.328 1.00 86.12 173 LYS A N 1
ATOM 1387 C CA . LYS A 1 173 ? 12.229 5.099 -16.172 1.00 86.12 173 LYS A CA 1
ATOM 1388 C C . LYS A 1 173 ? 11.122 4.046 -16.183 1.00 86.12 173 LYS A C 1
ATOM 1390 O O . LYS A 1 173 ? 10.766 3.582 -15.108 1.00 86.12 173 LYS A O 1
ATOM 1395 N N . SER A 1 174 ? 10.601 3.643 -17.348 1.00 82.56 174 SER A N 1
ATOM 1396 C CA . SER A 1 174 ? 9.656 2.512 -17.406 1.00 82.56 174 SER A CA 1
ATOM 1397 C C . SER A 1 174 ? 10.316 1.168 -17.084 1.00 82.56 174 SER A C 1
ATOM 1399 O O . SER A 1 174 ? 9.607 0.215 -16.803 1.00 82.56 174 SER A O 1
ATOM 1401 N N . HIS A 1 175 ? 11.653 1.108 -17.095 1.00 79.56 175 HIS A N 1
ATOM 1402 C CA . HIS A 1 175 ? 12.453 -0.040 -16.648 1.00 79.56 175 HIS A CA 1
ATOM 1403 C C . HIS A 1 175 ? 12.983 0.107 -15.224 1.00 79.56 175 HIS A C 1
ATOM 1405 O O . HIS A 1 175 ? 13.844 -0.665 -14.819 1.00 79.56 175 HIS A O 1
ATOM 1411 N N . HIS A 1 176 ? 12.556 1.136 -14.489 1.00 80.69 176 HIS A N 1
ATOM 1412 C CA . HIS A 1 176 ? 13.108 1.471 -13.175 1.00 80.69 176 HIS A CA 1
ATOM 1413 C C . HIS A 1 176 ? 14.633 1.722 -13.174 1.00 80.69 176 HIS A C 1
ATOM 1415 O O . HIS A 1 176 ? 15.293 1.594 -12.146 1.00 80.69 176 HIS A O 1
ATOM 1421 N N . ILE A 1 177 ? 15.208 2.131 -14.312 1.00 81.69 177 ILE A N 1
ATOM 1422 C CA . ILE A 1 177 ? 16.621 2.505 -14.433 1.00 81.69 177 ILE A CA 1
ATOM 1423 C C . ILE A 1 177 ? 16.738 4.029 -14.323 1.00 81.69 177 ILE A C 1
ATOM 1425 O O . ILE A 1 177 ? 16.232 4.783 -15.163 1.00 81.69 177 ILE A O 1
ATOM 1429 N N . TYR A 1 178 ? 17.456 4.492 -13.302 1.00 85.31 178 TYR A N 1
ATOM 1430 C CA . TYR A 1 178 ? 17.678 5.909 -13.020 1.00 85.31 178 TYR A CA 1
ATOM 1431 C C . TYR A 1 178 ? 19.168 6.249 -13.084 1.00 85.31 178 TYR A C 1
ATOM 1433 O O . TYR A 1 178 ? 20.026 5.390 -12.907 1.00 85.31 178 TYR A O 1
ATOM 1441 N N . LYS A 1 179 ? 19.488 7.525 -13.328 1.00 84.81 179 LYS A N 1
ATOM 1442 C CA . LYS A 1 179 ? 20.865 8.016 -13.208 1.00 84.81 179 LYS A CA 1
ATOM 1443 C C . LYS A 1 179 ? 21.303 7.867 -11.751 1.00 84.81 179 LYS A C 1
ATOM 1445 O O . LYS A 1 179 ? 20.564 8.331 -10.882 1.00 84.81 179 LYS A O 1
ATOM 1450 N N . ASP A 1 180 ? 22.491 7.315 -11.505 1.00 71.00 180 ASP A N 1
ATOM 1451 C CA . ASP A 1 180 ? 23.084 7.218 -10.165 1.00 71.00 180 ASP A CA 1
ATOM 1452 C C . ASP A 1 180 ? 22.864 8.518 -9.368 1.00 71.00 180 ASP A C 1
ATOM 1454 O O . ASP A 1 180 ? 23.265 9.608 -9.793 1.00 71.00 180 ASP A O 1
ATOM 1458 N N . GLY A 1 181 ? 22.147 8.409 -8.244 1.00 57.06 181 GLY A N 1
ATOM 1459 C CA . GLY A 1 181 ? 21.804 9.530 -7.360 1.00 57.06 181 GLY A CA 1
ATOM 1460 C C . GLY A 1 181 ? 20.460 10.232 -7.616 1.00 57.06 181 GLY A C 1
ATOM 1461 O O . GLY A 1 181 ? 20.133 11.168 -6.891 1.00 57.06 181 GLY A O 1
ATOM 1462 N N . GLN A 1 182 ? 19.661 9.802 -8.599 1.00 50.22 182 GLN A N 1
ATOM 1463 C CA . GLN A 1 182 ? 18.276 10.259 -8.810 1.00 50.22 182 GLN A CA 1
ATOM 1464 C C . GLN A 1 182 ? 17.281 9.094 -8.750 1.00 50.22 182 GLN A C 1
ATOM 1466 O O . GLN A 1 182 ? 16.425 8.948 -9.621 1.00 50.22 182 GLN A O 1
ATOM 1471 N N . CYS A 1 183 ? 17.384 8.260 -7.716 1.00 42.38 183 CYS A N 1
ATOM 1472 C CA . CYS A 1 183 ? 16.246 7.451 -7.303 1.00 42.38 183 CYS A CA 1
ATOM 1473 C C . CYS A 1 183 ? 15.235 8.406 -6.650 1.00 42.38 183 CYS A C 1
ATOM 1475 O O . CYS A 1 183 ? 15.575 9.115 -5.698 1.00 42.38 183 CYS A O 1
ATOM 1477 N N . LEU A 1 184 ? 14.019 8.490 -7.203 1.00 44.59 184 LEU A N 1
ATOM 1478 C CA . LEU A 1 184 ? 12.899 9.076 -6.472 1.00 44.59 184 LEU A CA 1
ATOM 1479 C C . LEU A 1 184 ? 12.786 8.291 -5.174 1.00 44.59 184 LEU A C 1
ATOM 1481 O O . LEU A 1 184 ? 12.781 7.069 -5.193 1.00 44.59 184 LEU A O 1
ATOM 1485 N N . THR A 1 185 ? 12.759 9.016 -4.069 1.00 39.97 185 THR A N 1
ATOM 1486 C CA . THR A 1 185 ? 12.662 8.528 -2.700 1.00 39.97 185 THR A CA 1
ATOM 1487 C C . THR A 1 185 ? 11.427 7.642 -2.499 1.00 39.97 185 THR A C 1
ATOM 1489 O O . THR A 1 185 ? 10.417 8.086 -1.968 1.00 39.97 185 THR A O 1
ATOM 1492 N N . ALA A 1 186 ? 11.529 6.390 -2.924 1.00 41.88 186 ALA A N 1
ATOM 1493 C CA . ALA A 1 186 ? 11.024 5.213 -2.249 1.00 41.88 186 ALA A CA 1
ATOM 1494 C C . ALA A 1 186 ? 12.288 4.407 -1.921 1.00 41.88 186 ALA A C 1
ATOM 1496 O O . ALA A 1 186 ? 12.825 3.679 -2.745 1.00 41.88 186 ALA A O 1
ATOM 1497 N N . SER A 1 187 ? 12.866 4.767 -0.773 1.00 41.09 187 SER A N 1
ATOM 1498 C CA . SER A 1 187 ? 13.856 4.028 0.013 1.00 41.09 187 SER A CA 1
ATOM 1499 C C . SER A 1 187 ? 14.830 3.088 -0.715 1.00 41.09 187 SER A C 1
ATOM 1501 O O . SER A 1 187 ? 14.501 1.972 -1.106 1.00 41.09 187 SER A O 1
ATOM 1503 N N . SER A 1 188 ? 16.104 3.470 -0.665 1.00 43.66 188 SER A N 1
ATOM 1504 C CA . SER A 1 188 ? 17.312 2.665 -0.888 1.00 43.66 188 SER A CA 1
ATOM 1505 C C . SER A 1 188 ? 17.401 1.341 -0.098 1.00 43.66 188 SER A C 1
ATOM 1507 O O . SER A 1 188 ? 18.442 0.701 -0.130 1.00 43.66 188 SER A O 1
ATOM 1509 N N . SER A 1 189 ? 16.361 0.924 0.626 1.00 48.41 189 SER A N 1
ATOM 1510 C CA . SER A 1 189 ? 16.314 -0.333 1.376 1.00 48.41 189 SER A CA 1
ATOM 1511 C C . SER A 1 189 ? 15.734 -1.507 0.583 1.00 48.41 189 SER A C 1
ATOM 1513 O O . SER A 1 189 ? 15.933 -2.645 0.988 1.00 48.41 189 SER A O 1
ATOM 1515 N N . GLU A 1 190 ? 15.035 -1.287 -0.536 1.00 45.62 190 GLU A N 1
ATOM 1516 C CA . GLU A 1 190 ? 14.385 -2.394 -1.265 1.00 45.62 190 GLU A CA 1
ATOM 1517 C C . GLU A 1 190 ? 15.342 -3.137 -2.212 1.00 45.62 190 GLU A C 1
ATOM 1519 O O . GLU A 1 190 ? 15.281 -4.361 -2.300 1.00 45.62 190 GLU A O 1
ATOM 1524 N N . GLN A 1 191 ? 16.310 -2.443 -2.825 1.00 46.12 191 GLN A N 1
ATOM 1525 C CA . GLN A 1 191 ? 17.369 -3.098 -3.612 1.00 46.12 191 GLN A CA 1
ATOM 1526 C C . GLN A 1 191 ? 18.446 -3.782 -2.748 1.00 46.12 191 GLN A C 1
ATOM 1528 O O . GLN A 1 191 ? 19.150 -4.656 -3.246 1.00 46.12 191 GLN A O 1
ATOM 1533 N N . GLU A 1 192 ? 18.568 -3.447 -1.457 1.00 49.84 192 GLU A N 1
ATOM 1534 C CA . GLU A 1 192 ? 19.550 -4.083 -0.559 1.00 49.84 192 GLU A CA 1
ATOM 1535 C C . GLU A 1 192 ? 19.050 -5.386 0.087 1.00 49.84 192 GLU A C 1
ATOM 1537 O O . GLU A 1 192 ? 19.861 -6.199 0.534 1.00 49.84 192 GLU A O 1
ATOM 1542 N N . LEU A 1 193 ? 17.736 -5.631 0.135 1.00 60.78 193 LEU A N 1
ATOM 1543 C CA . LEU A 1 193 ? 17.193 -6.761 0.896 1.00 60.78 193 LEU A CA 1
ATOM 1544 C C . LEU A 1 193 ? 17.097 -8.077 0.110 1.00 60.78 193 LEU A C 1
ATOM 1546 O O . LEU A 1 193 ? 16.954 -9.123 0.749 1.00 60.78 193 LEU A O 1
ATOM 1550 N N . ASN A 1 194 ? 17.231 -8.051 -1.226 1.00 69.19 194 ASN A N 1
ATOM 1551 C CA . ASN A 1 194 ? 17.073 -9.230 -2.094 1.00 69.19 194 ASN A CA 1
ATOM 1552 C C . ASN A 1 194 ? 15.811 -10.024 -1.693 1.00 69.19 194 ASN A C 1
ATOM 1554 O O . ASN A 1 194 ? 15.869 -11.190 -1.290 1.00 69.19 194 ASN A O 1
ATOM 1558 N N . LEU A 1 195 ? 14.674 -9.317 -1.678 1.00 74.94 195 LEU A N 1
ATOM 1559 C CA . LEU A 1 195 ? 13.404 -9.852 -1.186 1.00 74.94 195 LEU A CA 1
ATOM 1560 C C . LEU A 1 195 ? 12.855 -10.952 -2.093 1.00 74.94 195 LEU A C 1
ATOM 1562 O O . LEU A 1 195 ? 12.126 -11.807 -1.601 1.00 74.94 195 LEU A O 1
ATOM 1566 N N . ASP A 1 196 ? 13.254 -10.989 -3.364 1.00 75.50 196 ASP A N 1
ATOM 1567 C CA . ASP A 1 196 ? 12.684 -11.892 -4.367 1.00 75.50 196 ASP A CA 1
ATOM 1568 C C . ASP A 1 196 ? 12.790 -13.372 -3.972 1.00 75.50 196 ASP A C 1
ATOM 1570 O O . ASP A 1 196 ? 11.868 -14.159 -4.172 1.00 75.50 196 ASP A O 1
ATOM 1574 N N . SER A 1 197 ? 13.892 -13.736 -3.313 1.00 78.50 197 SER A N 1
ATOM 1575 C CA . SER A 1 197 ? 14.145 -15.099 -2.830 1.00 78.50 197 SER A CA 1
ATOM 1576 C C . SER A 1 197 ? 13.912 -15.294 -1.328 1.00 78.50 197 SER A C 1
ATOM 1578 O O . SER A 1 197 ? 13.980 -16.416 -0.818 1.00 78.50 197 SER A O 1
ATOM 1580 N N . ARG A 1 198 ? 13.670 -14.204 -0.591 1.00 84.38 198 ARG A N 1
ATOM 1581 C CA . ARG A 1 198 ? 13.621 -14.193 0.881 1.00 84.38 198 ARG A CA 1
ATOM 1582 C C . ARG A 1 198 ? 12.244 -13.885 1.442 1.00 84.38 198 ARG A C 1
ATOM 1584 O O . ARG A 1 198 ? 12.003 -14.158 2.618 1.00 84.38 198 ARG A O 1
ATOM 1591 N N . LEU A 1 199 ? 11.349 -13.336 0.629 1.00 90.25 199 LEU A N 1
ATOM 1592 C CA . LEU A 1 199 ? 9.974 -13.119 1.025 1.00 90.25 199 LEU A CA 1
ATOM 1593 C C . LEU A 1 199 ? 9.286 -14.478 1.179 1.00 90.25 199 LEU A C 1
ATOM 1595 O O . LEU A 1 199 ? 9.189 -15.254 0.233 1.00 90.25 199 LEU A O 1
ATOM 1599 N N . LEU A 1 200 ? 8.844 -14.768 2.401 1.00 93.75 200 LEU A N 1
ATOM 1600 C CA . LEU A 1 200 ? 8.137 -16.003 2.740 1.00 93.75 200 LEU A CA 1
ATOM 1601 C C . LEU A 1 200 ? 6.642 -15.750 2.935 1.00 93.75 200 LEU A C 1
ATOM 1603 O O . LEU A 1 200 ? 5.814 -16.500 2.430 1.00 93.75 200 LEU A O 1
ATOM 1607 N N . ALA A 1 201 ? 6.305 -14.699 3.683 1.00 96.38 201 ALA A N 1
ATOM 1608 C CA . ALA A 1 201 ? 4.938 -14.367 4.047 1.00 96.38 201 ALA A CA 1
ATOM 1609 C C . ALA A 1 201 ? 4.775 -12.872 4.331 1.00 96.38 201 ALA A C 1
ATOM 1611 O O . ALA A 1 201 ? 5.735 -12.196 4.707 1.00 96.38 201 ALA A O 1
ATOM 1612 N N . ILE A 1 202 ? 3.544 -12.380 4.196 1.00 95.81 202 ILE A N 1
ATOM 1613 C CA . ILE A 1 202 ? 3.144 -11.018 4.567 1.00 95.81 202 ILE A CA 1
ATOM 1614 C C . ILE A 1 202 ? 2.098 -11.106 5.665 1.00 95.81 202 ILE A C 1
ATOM 1616 O O . ILE A 1 202 ? 1.130 -11.850 5.543 1.00 95.81 202 ILE A O 1
ATOM 1620 N N . THR A 1 203 ? 2.277 -10.323 6.730 1.00 97.06 203 THR A N 1
ATOM 1621 C CA . THR A 1 203 ? 1.247 -10.138 7.756 1.00 97.06 203 THR A CA 1
ATOM 1622 C C . THR A 1 203 ? 0.642 -8.746 7.630 1.00 97.06 203 THR A C 1
ATOM 1624 O O . THR A 1 203 ? 1.365 -7.764 7.771 1.00 97.06 203 THR A O 1
ATOM 1627 N N . ALA A 1 204 ? -0.665 -8.651 7.380 1.00 96.25 204 ALA A N 1
ATOM 1628 C CA . ALA A 1 204 ? -1.376 -7.369 7.289 1.00 96.25 204 ALA A CA 1
ATOM 1629 C C . ALA A 1 204 ? -2.774 -7.447 7.924 1.00 96.25 204 ALA A C 1
ATOM 1631 O O . ALA A 1 204 ? -3.231 -8.523 8.312 1.00 96.25 204 ALA A O 1
ATOM 1632 N N . ASP A 1 205 ? -3.439 -6.306 8.087 1.00 95.50 205 ASP A N 1
ATOM 1633 C CA . ASP A 1 205 ? -4.811 -6.209 8.601 1.00 95.50 205 ASP A CA 1
ATOM 1634 C C . ASP A 1 205 ? -5.837 -6.893 7.675 1.00 95.50 205 ASP A C 1
ATOM 1636 O O . ASP A 1 205 ? -5.470 -7.531 6.695 1.00 95.50 205 ASP A O 1
ATOM 1640 N N . ASN A 1 206 ? -7.134 -6.830 7.991 1.00 92.31 206 ASN A N 1
ATOM 1641 C CA . ASN A 1 206 ? -8.169 -7.511 7.202 1.00 92.31 206 ASN A CA 1
ATOM 1642 C C . ASN A 1 206 ? -8.767 -6.615 6.100 1.00 92.31 206 ASN A C 1
ATOM 1644 O O . ASN A 1 206 ? -9.970 -6.670 5.853 1.00 92.31 206 ASN A O 1
ATOM 1648 N N . ALA A 1 207 ? -7.954 -5.763 5.474 1.00 93.75 207 ALA A N 1
ATOM 1649 C CA . ALA A 1 207 ? -8.401 -4.937 4.361 1.00 93.75 207 ALA A CA 1
ATOM 1650 C C . ALA A 1 207 ? -8.611 -5.777 3.086 1.00 93.75 207 ALA A C 1
ATOM 1652 O O . ALA A 1 207 ? -7.797 -6.638 2.745 1.00 93.75 207 ALA A O 1
ATOM 1653 N N . ASP A 1 208 ? -9.692 -5.503 2.349 1.00 91.44 208 ASP A N 1
ATOM 1654 C CA . ASP A 1 208 ? -10.083 -6.278 1.158 1.00 91.44 208 ASP A CA 1
ATOM 1655 C C . ASP A 1 208 ? -9.063 -6.184 0.007 1.00 91.44 208 ASP A C 1
ATOM 1657 O O . ASP A 1 208 ? -8.975 -7.073 -0.841 1.00 91.44 208 ASP A O 1
ATOM 1661 N N . ASN A 1 209 ? -8.256 -5.120 -0.030 1.00 95.25 209 ASN A N 1
ATOM 1662 C CA . ASN A 1 209 ? -7.219 -4.921 -1.043 1.00 95.25 209 ASN A CA 1
ATOM 1663 C C . ASN A 1 209 ? -5.928 -5.716 -0.769 1.00 95.25 209 ASN A C 1
ATOM 1665 O O . ASN A 1 209 ? -5.106 -5.840 -1.680 1.00 95.25 209 ASN A O 1
ATOM 1669 N N . ASN A 1 210 ? -5.753 -6.302 0.423 1.00 94.50 210 ASN A N 1
ATOM 1670 C CA . ASN A 1 210 ? -4.545 -7.060 0.766 1.00 94.50 210 ASN A CA 1
ATOM 1671 C C . ASN A 1 210 ? -4.364 -8.304 -0.119 1.00 94.50 210 ASN A C 1
ATOM 1673 O O . ASN A 1 210 ? -3.237 -8.621 -0.492 1.00 94.50 210 ASN A O 1
ATOM 1677 N N . GLY A 1 211 ? -5.452 -8.963 -0.537 1.00 93.25 211 GLY A N 1
ATOM 1678 C CA . GLY A 1 211 ? -5.374 -10.077 -1.495 1.00 93.25 211 GLY A CA 1
ATOM 1679 C C . GLY A 1 211 ? -4.932 -9.626 -2.893 1.00 93.25 211 GLY A C 1
ATOM 1680 O O . GLY A 1 211 ? -4.086 -10.254 -3.523 1.00 93.25 211 GLY A O 1
ATOM 1681 N N . THR A 1 212 ? -5.419 -8.467 -3.354 1.00 95.00 212 THR A N 1
ATOM 1682 C CA . THR A 1 212 ? -4.976 -7.890 -4.639 1.00 95.00 212 THR A CA 1
ATOM 1683 C C . THR A 1 212 ? -3.485 -7.550 -4.601 1.00 95.00 212 THR A C 1
ATOM 1685 O O . THR A 1 212 ? -2.765 -7.830 -5.558 1.00 95.00 212 THR A O 1
ATOM 1688 N N . LEU A 1 213 ? -3.009 -6.996 -3.480 1.00 94.88 213 LEU A N 1
ATOM 1689 C CA . LEU A 1 213 ? -1.590 -6.734 -3.258 1.00 94.88 213 LEU A CA 1
ATOM 1690 C C . LEU A 1 213 ? -0.760 -8.026 -3.301 1.00 94.88 213 LEU A C 1
ATOM 1692 O O . LEU A 1 213 ? 0.252 -8.059 -3.996 1.00 94.88 213 LEU A O 1
ATOM 1696 N N . CYS A 1 214 ? -1.182 -9.083 -2.597 1.00 95.75 214 CYS A N 1
ATOM 1697 C CA . CYS A 1 214 ? -0.455 -10.356 -2.554 1.00 95.75 214 CYS A CA 1
ATOM 1698 C C . CYS A 1 214 ? -0.389 -11.028 -3.929 1.00 95.75 214 CYS A C 1
ATOM 1700 O O . CYS A 1 214 ? 0.678 -11.490 -4.331 1.00 95.75 214 CYS A O 1
ATOM 1702 N N . SER A 1 215 ? -1.493 -11.014 -4.679 1.00 93.75 215 SER A N 1
ATOM 1703 C CA . SER A 1 215 ? -1.545 -11.523 -6.052 1.00 93.75 215 SER A CA 1
ATOM 1704 C C . SER A 1 215 ? -0.598 -10.763 -6.988 1.00 93.75 215 SER A C 1
ATOM 1706 O O . SER A 1 215 ? 0.206 -11.378 -7.685 1.00 93.75 215 SER A O 1
ATOM 1708 N N . HIS A 1 216 ? -0.635 -9.427 -6.965 1.00 92.75 216 HIS A N 1
ATOM 1709 C CA . HIS A 1 216 ? 0.237 -8.603 -7.808 1.00 92.75 216 HIS A CA 1
ATOM 1710 C C . HIS A 1 216 ? 1.714 -8.743 -7.419 1.00 92.75 216 HIS A C 1
ATOM 1712 O O . HIS A 1 216 ? 2.586 -8.804 -8.280 1.00 92.75 216 HIS A O 1
ATOM 1718 N N . LEU A 1 217 ? 2.014 -8.839 -6.121 1.00 92.44 217 LEU A N 1
ATOM 1719 C CA . LEU A 1 217 ? 3.375 -9.067 -5.652 1.00 92.44 217 LEU A CA 1
ATOM 1720 C C . LEU A 1 217 ? 3.900 -10.434 -6.098 1.00 92.44 217 LEU A C 1
ATOM 1722 O O . LEU A 1 217 ? 5.027 -10.520 -6.570 1.00 92.44 217 LEU A O 1
ATOM 1726 N N . TYR A 1 218 ? 3.086 -11.486 -6.001 1.00 92.69 218 TYR A N 1
ATOM 1727 C CA . TYR A 1 218 ? 3.455 -12.808 -6.500 1.00 92.69 218 TYR A CA 1
ATOM 1728 C C . TYR A 1 218 ? 3.742 -12.791 -8.003 1.00 92.69 218 TYR A C 1
ATOM 1730 O O . TYR A 1 218 ? 4.733 -13.372 -8.444 1.00 92.69 218 TYR A O 1
ATOM 1738 N N . GLU A 1 219 ? 2.922 -12.083 -8.782 1.00 90.12 219 GLU A N 1
ATOM 1739 C CA . GLU A 1 219 ? 3.141 -11.902 -10.215 1.00 90.12 219 GLU A CA 1
ATOM 1740 C C . GLU A 1 219 ? 4.473 -11.192 -10.492 1.00 90.12 219 GLU A C 1
ATOM 1742 O O . GLU A 1 219 ? 5.274 -11.698 -11.275 1.00 90.12 219 GLU A O 1
ATOM 1747 N N . LEU A 1 220 ? 4.757 -10.076 -9.812 1.00 87.12 220 LEU A N 1
ATOM 1748 C CA . LEU A 1 220 ? 6.020 -9.345 -9.962 1.00 87.12 220 LEU A CA 1
ATOM 1749 C C . LEU A 1 220 ? 7.236 -10.213 -9.619 1.00 87.12 220 LEU A C 1
ATOM 1751 O O . LEU A 1 220 ? 8.203 -10.240 -10.378 1.00 87.12 220 LEU A O 1
ATOM 1755 N N . LEU A 1 221 ? 7.171 -10.950 -8.509 1.00 86.81 221 LEU A N 1
ATOM 1756 C CA . LEU A 1 221 ? 8.247 -11.845 -8.090 1.00 86.81 221 LEU A CA 1
ATOM 1757 C C . LEU A 1 221 ? 8.453 -12.983 -9.092 1.00 86.81 221 LEU A C 1
ATOM 1759 O O . LEU A 1 221 ? 9.590 -13.296 -9.425 1.00 86.81 221 LEU A O 1
ATOM 1763 N N . SER A 1 222 ? 7.367 -13.552 -9.619 1.00 85.38 222 SER A N 1
ATOM 1764 C CA . SER A 1 222 ? 7.413 -14.651 -10.593 1.00 85.38 222 SER A CA 1
ATOM 1765 C C . SER A 1 222 ? 7.958 -14.225 -11.957 1.00 85.38 222 SER A C 1
ATOM 1767 O O . SER A 1 222 ? 8.577 -15.030 -12.646 1.00 85.38 222 SER A O 1
ATOM 1769 N N . HIS A 1 223 ? 7.735 -12.971 -12.359 1.00 78.19 223 HIS A N 1
ATOM 1770 C CA . HIS A 1 223 ? 8.245 -12.428 -13.623 1.00 78.19 223 HIS A CA 1
ATOM 1771 C C . HIS A 1 223 ? 9.692 -11.935 -13.529 1.00 78.19 223 HIS A C 1
ATOM 1773 O O . HIS A 1 223 ? 10.372 -11.846 -14.554 1.00 78.19 223 HIS A O 1
ATOM 1779 N N . ASN A 1 224 ? 10.180 -11.641 -12.323 1.00 68.88 224 ASN A N 1
ATOM 1780 C CA . ASN A 1 224 ? 11.587 -11.357 -12.060 1.00 68.88 224 ASN A CA 1
ATOM 1781 C C . ASN A 1 224 ? 12.381 -12.666 -12.061 1.00 68.88 224 ASN A C 1
ATOM 1783 O O . ASN A 1 224 ? 12.905 -13.082 -11.033 1.00 68.88 224 ASN A O 1
ATOM 1787 N N . ASP A 1 225 ? 12.448 -13.325 -13.217 1.00 56.62 225 ASP A N 1
ATOM 1788 C CA . ASP A 1 225 ? 13.138 -14.595 -13.424 1.00 56.62 225 ASP A CA 1
ATOM 1789 C C . ASP A 1 225 ? 14.663 -14.417 -13.257 1.00 56.62 225 ASP A C 1
ATOM 1791 O O . ASP A 1 225 ? 15.448 -14.361 -14.204 1.00 56.62 225 ASP A O 1
ATOM 1795 N N . ILE A 1 226 ? 15.098 -14.277 -12.002 1.00 57.84 226 ILE A N 1
ATOM 1796 C CA . ILE A 1 226 ? 16.498 -14.152 -11.573 1.00 57.84 226 ILE A CA 1
ATOM 1797 C C . ILE A 1 226 ? 17.256 -15.462 -11.854 1.00 57.84 226 ILE A C 1
ATOM 1799 O O . ILE A 1 226 ? 18.490 -15.484 -11.840 1.00 57.84 226 ILE A O 1
ATOM 1803 N N . THR A 1 227 ? 16.543 -16.543 -12.198 1.00 51.09 227 THR A N 1
ATOM 1804 C CA . THR A 1 227 ? 17.135 -17.824 -12.606 1.00 51.09 227 THR A CA 1
ATOM 1805 C C . THR A 1 227 ? 18.065 -17.683 -13.812 1.00 51.09 227 THR A C 1
ATOM 1807 O O . THR A 1 227 ? 18.988 -18.481 -13.959 1.00 51.09 227 THR A O 1
ATOM 1810 N N . GLN A 1 228 ? 17.914 -16.632 -14.630 1.00 50.34 228 GLN A N 1
ATOM 1811 C CA . GLN A 1 228 ? 18.819 -16.380 -15.753 1.00 50.34 228 GLN A CA 1
ATOM 1812 C C . GLN A 1 228 ? 20.244 -15.965 -15.344 1.00 50.34 228 GLN A C 1
ATOM 1814 O O . GLN A 1 228 ? 21.145 -16.033 -16.181 1.00 50.34 228 GLN A O 1
ATOM 1819 N N . TYR A 1 229 ? 20.474 -15.547 -14.094 1.00 53.12 229 TYR A N 1
ATOM 1820 C CA . TYR A 1 229 ? 21.759 -14.981 -13.655 1.00 53.12 229 TYR A CA 1
ATOM 1821 C C . TYR A 1 229 ? 22.428 -15.712 -12.487 1.00 53.12 229 TYR A C 1
ATOM 1823 O O . TYR A 1 229 ? 23.561 -15.370 -12.144 1.00 53.12 229 TYR A O 1
ATOM 1831 N N . ILE A 1 230 ? 21.774 -16.699 -11.873 1.00 53.12 230 ILE A N 1
ATOM 1832 C CA . ILE A 1 230 ? 22.317 -17.398 -10.705 1.00 53.12 230 ILE A CA 1
ATOM 1833 C C . ILE A 1 230 ? 22.383 -18.897 -11.003 1.00 53.12 230 ILE A C 1
ATOM 1835 O O . ILE A 1 230 ? 21.363 -19.566 -11.103 1.00 53.12 230 ILE A O 1
ATOM 1839 N N . GLU A 1 231 ? 23.603 -19.432 -11.108 1.00 58.06 231 GLU A N 1
ATOM 1840 C CA . GLU A 1 231 ? 23.886 -20.865 -11.312 1.00 58.06 231 GLU A CA 1
ATOM 1841 C C . GLU A 1 231 ? 23.508 -21.747 -10.100 1.00 58.06 231 GLU A C 1
ATOM 1843 O O . GLU A 1 231 ? 23.747 -22.953 -10.115 1.00 58.06 231 GLU A O 1
ATOM 1848 N N . GLU A 1 232 ? 22.922 -21.177 -9.040 1.00 59.41 232 GLU A N 1
ATOM 1849 C CA . GLU A 1 232 ? 22.478 -21.931 -7.868 1.00 59.41 232 GLU A CA 1
ATOM 1850 C C . GLU A 1 232 ? 21.043 -22.461 -8.051 1.00 59.41 232 GLU A C 1
ATOM 1852 O O . GLU A 1 232 ? 20.086 -21.683 -8.057 1.00 59.41 232 GLU A O 1
ATOM 1857 N N . PRO A 1 233 ? 20.848 -23.790 -8.129 1.00 56.41 233 PRO A N 1
ATOM 1858 C CA . PRO A 1 233 ? 19.591 -24.411 -8.559 1.00 56.41 233 PRO A CA 1
ATOM 1859 C C . PRO A 1 233 ? 18.437 -24.372 -7.533 1.00 56.41 233 PRO A C 1
ATOM 1861 O O . PRO A 1 233 ? 17.451 -25.076 -7.719 1.00 56.41 233 PRO A O 1
ATOM 1864 N N . ASN A 1 234 ? 18.523 -23.582 -6.455 1.00 59.31 234 ASN A N 1
ATOM 1865 C CA . ASN A 1 234 ? 17.599 -23.678 -5.308 1.00 59.31 234 ASN A CA 1
ATOM 1866 C C . ASN A 1 234 ? 16.941 -22.356 -4.865 1.00 59.31 234 ASN A C 1
ATOM 1868 O O . ASN A 1 234 ? 16.322 -22.310 -3.802 1.00 59.31 234 ASN A O 1
ATOM 1872 N N . LEU A 1 235 ? 17.048 -21.277 -5.642 1.00 66.62 235 LEU A N 1
ATOM 1873 C CA . LEU A 1 235 ? 16.419 -19.986 -5.317 1.00 66.62 235 LEU A CA 1
ATOM 1874 C C . LEU A 1 235 ? 15.006 -19.876 -5.912 1.00 66.62 235 LEU A C 1
ATOM 1876 O O . LEU A 1 235 ? 14.680 -18.904 -6.588 1.00 66.62 235 LEU A O 1
ATOM 1880 N N . SER A 1 236 ? 14.156 -20.876 -5.663 1.00 77.50 236 SER A N 1
ATOM 1881 C CA . SER A 1 236 ? 12.731 -20.758 -5.981 1.00 77.50 236 SER A CA 1
ATOM 1882 C C . SER A 1 236 ? 12.078 -19.727 -5.059 1.00 77.50 236 SER A C 1
ATOM 1884 O O . SER A 1 236 ? 12.339 -19.707 -3.851 1.00 77.50 236 SER A O 1
ATOM 1886 N N . ILE A 1 237 ? 11.197 -18.902 -5.618 1.00 84.69 237 ILE A N 1
ATOM 1887 C CA . ILE A 1 237 ? 10.367 -17.962 -4.859 1.00 84.69 237 ILE A CA 1
ATOM 1888 C C . ILE A 1 237 ? 9.587 -18.754 -3.804 1.00 84.69 237 ILE A C 1
ATOM 1890 O O . ILE A 1 237 ? 8.958 -19.763 -4.117 1.00 84.69 237 ILE A O 1
ATOM 1894 N N . ARG A 1 238 ? 9.670 -18.321 -2.542 1.00 90.25 238 ARG A N 1
ATOM 1895 C CA . ARG A 1 238 ? 8.978 -18.964 -1.408 1.00 90.25 238 ARG A CA 1
ATOM 1896 C C . ARG A 1 238 ? 7.631 -18.332 -1.089 1.00 90.25 238 ARG A C 1
ATOM 1898 O O . ARG A 1 238 ? 6.842 -18.914 -0.357 1.00 90.25 238 ARG A O 1
ATOM 1905 N N . PHE A 1 239 ? 7.406 -17.121 -1.580 1.00 93.94 239 PHE A N 1
ATOM 1906 C CA . PHE A 1 239 ? 6.140 -16.429 -1.444 1.00 93.94 239 PHE A CA 1
ATOM 1907 C C . PHE A 1 239 ? 5.140 -17.021 -2.438 1.00 93.94 239 PHE A C 1
ATOM 1909 O O . PHE A 1 239 ? 5.370 -16.963 -3.640 1.00 93.94 239 PHE A O 1
ATOM 1916 N N . GLU A 1 240 ? 4.029 -17.563 -1.951 1.00 94.56 240 GLU A N 1
ATOM 1917 C CA . GLU A 1 240 ? 2.985 -18.221 -2.751 1.00 94.56 240 GLU A CA 1
ATOM 1918 C C . GLU A 1 240 ? 1.731 -17.336 -2.892 1.00 94.56 240 GLU A C 1
ATOM 1920 O O . GLU A 1 240 ? 0.596 -17.816 -2.924 1.00 94.56 240 GLU A O 1
ATOM 1925 N N . GLY A 1 241 ? 1.917 -16.012 -2.922 1.00 94.56 241 GLY A N 1
ATOM 1926 C CA . GLY A 1 241 ? 0.815 -15.057 -3.040 1.00 94.56 241 GLY A CA 1
ATOM 1927 C C . GLY A 1 241 ? -0.140 -15.139 -1.852 1.00 94.56 241 GLY A C 1
ATOM 1928 O O . GLY A 1 241 ? 0.271 -14.983 -0.702 1.00 94.56 241 GLY A O 1
ATOM 1929 N N . ASP A 1 242 ? -1.417 -15.398 -2.130 1.00 94.75 242 ASP A N 1
ATOM 1930 C CA . ASP A 1 242 ? -2.475 -15.466 -1.116 1.00 94.75 242 ASP A CA 1
ATOM 1931 C C . ASP A 1 242 ? -2.252 -16.587 -0.085 1.00 94.75 242 ASP A C 1
ATOM 1933 O O . ASP A 1 242 ? -2.669 -16.451 1.065 1.00 94.75 242 ASP A O 1
ATOM 1937 N N . ALA A 1 243 ? -1.562 -17.675 -0.448 1.00 95.75 243 ALA A N 1
ATOM 1938 C CA . ALA A 1 243 ? -1.230 -18.749 0.496 1.00 95.75 243 ALA A CA 1
ATOM 1939 C C . ALA A 1 243 ? -0.171 -18.319 1.531 1.00 95.75 243 ALA A C 1
ATOM 1941 O O . ALA A 1 243 ? -0.138 -18.832 2.649 1.00 95.75 243 ALA A O 1
ATOM 1942 N N . SER A 1 244 ? 0.648 -17.327 1.181 1.00 96.00 244 SER A N 1
ATOM 1943 C CA . SER A 1 244 ? 1.665 -16.711 2.037 1.00 96.00 244 SER A CA 1
ATOM 1944 C C . SER A 1 244 ? 1.150 -15.476 2.789 1.00 96.00 244 SER A C 1
ATOM 1946 O O . SER A 1 244 ? 1.920 -14.780 3.457 1.00 96.00 244 SER A O 1
ATOM 1948 N N . TYR A 1 245 ? -0.143 -15.171 2.695 1.00 96.31 245 TYR A N 1
ATOM 1949 C CA . TYR A 1 245 ? -0.753 -14.052 3.398 1.00 96.31 245 TYR A CA 1
ATOM 1950 C C . TYR A 1 245 ? -1.323 -14.487 4.753 1.00 96.31 245 TYR A C 1
ATOM 1952 O O . TYR A 1 245 ? -2.196 -15.349 4.856 1.00 96.31 245 TYR A O 1
ATOM 1960 N N . VAL A 1 246 ? -0.846 -13.845 5.818 1.00 96.50 246 VAL A N 1
ATOM 1961 C CA . VAL A 1 246 ? -1.278 -14.080 7.195 1.00 96.50 246 VAL A CA 1
ATOM 1962 C C . VAL A 1 246 ? -2.065 -12.869 7.684 1.00 96.50 246 VAL A C 1
ATOM 1964 O O . VAL A 1 246 ? -1.577 -11.740 7.703 1.00 96.50 246 VAL A O 1
ATOM 1967 N N . ARG A 1 247 ? -3.300 -13.086 8.135 1.00 95.50 247 ARG A N 1
ATOM 1968 C CA . ARG A 1 247 ? -4.089 -12.011 8.749 1.00 95.50 247 ARG A CA 1
ATOM 1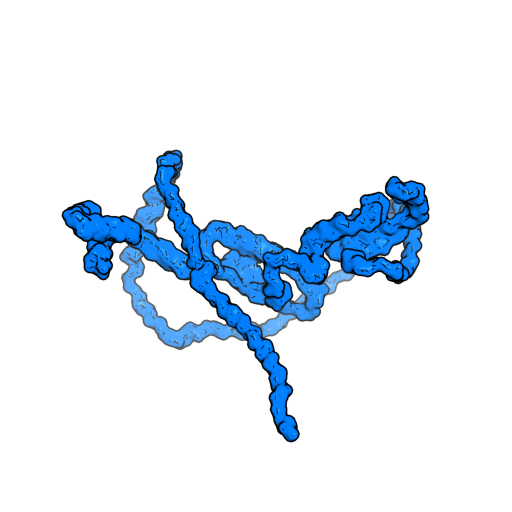969 C C . ARG A 1 247 ? -3.504 -11.628 10.104 1.00 95.50 247 ARG A C 1
ATOM 1971 O O . ARG A 1 247 ? -3.177 -12.484 10.924 1.00 95.50 247 ARG A O 1
ATOM 1978 N N . CYS A 1 248 ? -3.429 -10.331 10.370 1.00 97.06 248 CYS A N 1
ATOM 1979 C CA . CYS A 1 248 ? -2.938 -9.792 11.626 1.00 97.06 248 CYS A CA 1
ATOM 1980 C C . CYS A 1 248 ? -3.874 -10.184 12.778 1.00 97.06 248 CYS A C 1
ATOM 1982 O O . CYS A 1 248 ? -4.992 -9.673 12.897 1.00 97.06 248 CYS A O 1
ATOM 1984 N N . LEU A 1 249 ? -3.397 -11.066 13.662 1.00 95.81 249 LEU A N 1
ATOM 1985 C CA . LEU A 1 249 ? -4.163 -11.546 14.814 1.00 95.81 249 LEU A CA 1
ATOM 1986 C C . LEU A 1 249 ? -4.611 -10.399 15.729 1.00 95.81 249 LEU A C 1
ATOM 1988 O O . LEU A 1 249 ? -5.741 -10.408 16.206 1.00 95.81 249 LEU A O 1
ATOM 1992 N N . ALA A 1 250 ? -3.763 -9.387 15.935 1.00 95.69 250 ALA A N 1
ATOM 1993 C CA . ALA A 1 250 ? -4.110 -8.224 16.752 1.00 95.69 250 ALA A CA 1
ATOM 1994 C C . ALA A 1 250 ? -5.319 -7.465 16.180 1.00 95.69 250 ALA A C 1
ATOM 1996 O O . ALA A 1 250 ? -6.216 -7.072 16.926 1.00 95.69 250 ALA A O 1
ATOM 1997 N N . HIS A 1 251 ? -5.384 -7.317 14.855 1.00 94.06 251 HIS A N 1
ATOM 1998 C CA . HIS A 1 251 ? -6.524 -6.692 14.191 1.00 94.06 251 HIS A CA 1
ATOM 1999 C C . HIS A 1 251 ? -7.794 -7.545 14.331 1.00 94.06 251 HIS A C 1
ATOM 2001 O O . HIS A 1 251 ? -8.844 -7.021 14.694 1.00 94.06 251 HIS A O 1
ATOM 2007 N N . VAL A 1 252 ? -7.697 -8.865 14.131 1.00 95.00 252 VAL A N 1
ATOM 2008 C CA . VAL A 1 252 ? -8.829 -9.792 14.320 1.00 95.00 252 VAL A CA 1
ATOM 2009 C C . VAL A 1 252 ? -9.360 -9.742 15.758 1.00 95.00 252 VAL A C 1
ATOM 2011 O O . VAL A 1 252 ? -10.568 -9.645 15.961 1.00 95.00 252 VAL A O 1
ATOM 2014 N N . LEU A 1 253 ? -8.476 -9.739 16.759 1.00 96.50 253 LEU A N 1
ATOM 2015 C CA . LEU A 1 253 ? -8.863 -9.618 18.167 1.00 96.50 253 LEU A CA 1
ATOM 2016 C C . LEU A 1 253 ? -9.558 -8.285 18.455 1.00 96.50 253 LEU A C 1
ATOM 2018 O O . LEU A 1 253 ? -10.577 -8.267 19.141 1.00 96.50 253 LEU A O 1
ATOM 2022 N N . ASN A 1 254 ? -9.055 -7.183 17.898 1.00 95.06 254 ASN A N 1
ATOM 2023 C CA . ASN A 1 254 ? -9.697 -5.878 18.026 1.00 95.06 254 ASN A CA 1
ATOM 2024 C C . ASN A 1 254 ? -11.119 -5.886 17.444 1.00 95.06 254 ASN A C 1
ATOM 2026 O O . ASN A 1 254 ? -12.037 -5.374 18.079 1.00 95.06 254 ASN A O 1
ATOM 2030 N N . LEU A 1 255 ? -11.329 -6.505 16.277 1.00 94.75 255 LEU A N 1
ATOM 2031 C CA . LEU A 1 255 ? -12.663 -6.638 15.680 1.00 94.75 255 LEU A CA 1
ATOM 2032 C C . LEU A 1 255 ? -13.611 -7.462 16.562 1.00 94.75 255 LEU A C 1
ATOM 2034 O O . LEU A 1 255 ? -14.740 -7.037 16.795 1.00 94.75 255 LEU A O 1
ATOM 2038 N N . ILE A 1 256 ? -13.145 -8.592 17.103 1.00 96.50 256 ILE A N 1
ATOM 2039 C CA . ILE A 1 256 ? -13.939 -9.434 18.013 1.00 96.50 256 ILE A CA 1
ATOM 2040 C C . ILE A 1 256 ? -14.329 -8.652 19.271 1.00 96.50 256 ILE A C 1
ATOM 2042 O O . ILE A 1 256 ? -15.492 -8.647 19.670 1.00 96.50 256 ILE A O 1
ATOM 2046 N N . VAL A 1 257 ? -13.373 -7.962 19.897 1.00 95.94 257 VAL A N 1
ATOM 2047 C CA . VAL A 1 257 ? -13.634 -7.164 21.102 1.00 95.94 257 VAL A CA 1
ATOM 2048 C C . VAL A 1 257 ? -14.608 -6.027 20.799 1.00 95.94 257 VAL A C 1
ATOM 2050 O O . VAL A 1 257 ? -15.540 -5.816 21.574 1.00 95.94 257 VAL A O 1
ATOM 2053 N N . LYS A 1 258 ? -14.450 -5.330 19.666 1.00 94.25 258 LYS A N 1
ATOM 2054 C CA . LYS A 1 258 ? -15.392 -4.291 19.222 1.00 94.25 258 LYS A CA 1
ATOM 2055 C C . LYS A 1 258 ? -16.813 -4.841 19.081 1.00 94.25 258 LYS A C 1
ATOM 2057 O O . LYS A 1 258 ? -17.737 -4.224 19.603 1.00 94.25 258 LYS A O 1
ATOM 2062 N N . ASP A 1 259 ? -16.983 -6.003 18.455 1.00 96.06 259 ASP A N 1
ATOM 2063 C CA . ASP A 1 259 ? -18.299 -6.625 18.253 1.00 96.06 259 ASP A CA 1
ATOM 2064 C C . ASP A 1 259 ? -18.957 -7.058 19.578 1.00 96.06 259 ASP A C 1
ATOM 2066 O O . ASP A 1 259 ? -20.140 -6.795 19.821 1.00 96.06 259 ASP A O 1
ATOM 2070 N N . ILE A 1 260 ? -18.172 -7.629 20.501 1.00 95.75 260 ILE A N 1
ATOM 2071 C CA . ILE A 1 260 ? -18.635 -7.967 21.856 1.00 95.75 260 ILE A CA 1
ATOM 2072 C C . ILE A 1 260 ? -19.076 -6.701 22.603 1.00 95.75 260 ILE A C 1
ATOM 2074 O O . ILE A 1 260 ? -20.171 -6.658 23.166 1.00 95.75 260 ILE A O 1
ATOM 2078 N N . LEU A 1 261 ? -18.251 -5.652 22.604 1.00 92.69 261 LEU A N 1
ATOM 2079 C CA . LEU A 1 261 ? -18.549 -4.394 23.293 1.00 92.69 261 LEU A CA 1
ATOM 2080 C C . LEU A 1 261 ? -19.782 -3.692 22.709 1.00 92.69 261 LEU A C 1
ATOM 2082 O O . LEU A 1 261 ? -20.631 -3.200 23.460 1.00 92.69 261 LEU A O 1
ATOM 2086 N N . GLN A 1 262 ? -19.928 -3.706 21.383 1.00 92.88 262 GLN A N 1
ATOM 2087 C CA . GLN A 1 262 ?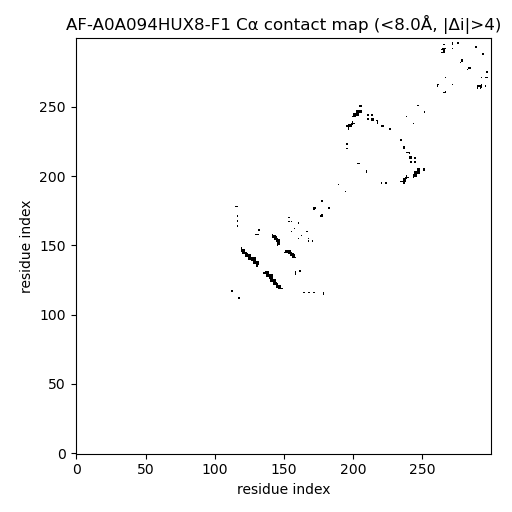 -21.099 -3.176 20.692 1.00 92.88 262 GLN A CA 1
ATOM 2088 C C . GLN A 1 262 ? -22.364 -3.961 21.053 1.00 92.88 262 GLN A C 1
ATOM 2090 O O . GLN A 1 262 ? -23.388 -3.360 21.390 1.00 92.88 262 GLN A O 1
ATOM 2095 N N . SER A 1 263 ? -22.285 -5.294 21.070 1.00 95.19 263 SER A N 1
ATOM 2096 C CA . SER A 1 263 ? -23.387 -6.175 21.476 1.00 95.19 263 SER A CA 1
ATOM 2097 C C . SER A 1 263 ? -23.811 -5.946 22.930 1.00 95.19 263 SER A C 1
ATOM 2099 O O . SER A 1 263 ? -25.003 -5.946 23.244 1.00 95.19 263 SER A O 1
ATOM 2101 N N . LEU A 1 264 ? -22.850 -5.670 23.817 1.00 93.94 264 LEU A N 1
ATOM 2102 C CA . LEU A 1 264 ? -23.091 -5.317 25.220 1.00 93.94 264 LEU A CA 1
ATOM 2103 C C . LEU A 1 264 ? -23.528 -3.857 25.423 1.00 93.94 264 LEU A C 1
ATOM 2105 O O . LEU A 1 264 ? -23.811 -3.460 26.558 1.00 93.94 264 LEU A O 1
ATOM 2109 N N . LYS A 1 265 ? -23.599 -3.060 24.348 1.00 94.56 265 LYS A N 1
ATOM 2110 C CA . LYS A 1 265 ? -23.914 -1.625 24.377 1.00 94.56 265 LYS A CA 1
ATOM 2111 C C . LYS A 1 265 ? -23.041 -0.878 25.391 1.00 94.56 265 LYS A C 1
ATOM 2113 O O . LYS A 1 265 ? -23.545 -0.079 26.179 1.00 94.56 265 LYS A O 1
ATOM 2118 N N . SER A 1 266 ? -21.733 -1.147 25.393 1.00 92.38 266 SER A N 1
ATOM 2119 C CA . SER A 1 266 ? -20.787 -0.543 26.346 1.00 92.38 266 SER A CA 1
ATOM 2120 C C . SER A 1 266 ? -20.648 0.978 26.214 1.00 92.38 266 SER A C 1
ATOM 2122 O O . SER A 1 266 ? -20.060 1.611 27.091 1.00 92.38 266 SER A O 1
ATOM 2124 N N . GLY A 1 267 ? -21.157 1.550 25.118 1.00 90.31 267 GLY A N 1
ATOM 2125 C CA . GLY A 1 267 ? -20.932 2.940 24.731 1.00 90.31 267 GLY A CA 1
ATOM 2126 C C . GLY A 1 267 ? -19.500 3.180 24.247 1.00 90.31 267 GLY A C 1
ATOM 2127 O O . GLY A 1 267 ? -18.607 2.345 24.430 1.00 90.31 267 GLY A O 1
ATOM 2128 N N . ASP A 1 268 ? -19.280 4.330 23.624 1.00 91.12 268 ASP A N 1
ATOM 2129 C CA . ASP A 1 268 ? -17.963 4.814 23.212 1.00 91.12 268 ASP A CA 1
ATOM 2130 C C . ASP A 1 268 ? -17.319 5.708 24.295 1.00 91.12 268 ASP A C 1
ATOM 2132 O O . ASP A 1 268 ? -17.918 6.017 25.328 1.00 91.12 268 ASP A O 1
ATOM 2136 N N . MET A 1 269 ? -16.043 6.058 24.100 1.00 89.88 269 MET A N 1
ATOM 2137 C CA . MET A 1 269 ? -15.295 6.895 25.048 1.00 89.88 269 MET A CA 1
ATOM 2138 C C . MET A 1 269 ? -15.831 8.326 25.114 1.00 89.88 269 MET A C 1
ATOM 2140 O O . MET A 1 269 ? -15.861 8.906 26.195 1.00 89.88 269 MET A O 1
ATOM 2144 N N . LYS A 1 270 ? -16.275 8.879 23.986 1.00 92.81 270 LYS A N 1
ATOM 2145 C CA . LYS A 1 270 ? -16.751 10.259 23.873 1.00 92.81 270 LYS A CA 1
ATOM 2146 C C . LYS A 1 270 ? -18.033 10.456 24.674 1.00 92.81 270 LYS A C 1
ATOM 2148 O O . LYS A 1 270 ? -18.062 11.277 25.580 1.00 92.81 270 LYS A O 1
ATOM 2153 N N . THR A 1 271 ? -19.020 9.589 24.468 1.00 91.75 271 THR A N 1
ATOM 2154 C CA . THR A 1 271 ? -20.264 9.534 25.239 1.00 91.75 271 THR A CA 1
ATOM 2155 C C . THR A 1 271 ? -19.988 9.362 26.733 1.00 91.75 271 THR A C 1
ATOM 2157 O O . THR A 1 271 ? -20.680 9.956 27.561 1.00 91.75 271 THR A O 1
ATOM 2160 N N . ALA A 1 272 ? -18.978 8.566 27.104 1.00 91.31 272 ALA A N 1
ATOM 2161 C CA . ALA A 1 272 ? -18.599 8.404 28.504 1.00 91.31 272 ALA A CA 1
ATOM 2162 C C . ALA A 1 272 ? -18.045 9.710 29.105 1.00 91.31 272 ALA A C 1
ATOM 2164 O O . ALA A 1 272 ? -18.514 10.126 30.162 1.00 91.31 272 ALA A O 1
ATOM 2165 N N . VAL A 1 273 ? -17.115 10.378 28.413 1.00 92.88 273 VAL A N 1
ATOM 2166 C CA . VAL A 1 273 ? -16.552 11.677 28.825 1.00 92.88 273 VAL A CA 1
ATOM 2167 C C . VAL A 1 273 ? -17.643 12.744 28.916 1.00 92.88 273 VAL A C 1
ATOM 2169 O O . VAL A 1 273 ? -17.775 13.386 29.954 1.00 92.88 273 VAL A O 1
ATOM 2172 N N . ASP A 1 274 ? -18.490 12.864 27.893 1.00 93.62 274 ASP A N 1
ATOM 2173 C CA . ASP A 1 274 ? -19.597 13.823 27.864 1.00 93.62 274 ASP A CA 1
ATOM 2174 C C . ASP A 1 274 ? -20.576 13.592 29.027 1.00 93.62 274 ASP A C 1
ATOM 2176 O O . ASP A 1 274 ? -21.066 14.540 29.647 1.00 93.62 274 ASP A O 1
ATOM 2180 N N . THR A 1 275 ? -20.841 12.324 29.363 1.00 92.62 275 THR A N 1
ATOM 2181 C CA . THR A 1 275 ? -21.695 11.966 30.504 1.00 92.62 275 THR A CA 1
ATOM 2182 C C . THR A 1 275 ? -21.038 12.347 31.831 1.00 92.62 275 THR A C 1
ATOM 2184 O O . THR A 1 275 ? -21.714 12.909 32.696 1.00 92.62 275 THR A O 1
ATOM 2187 N N . CYS A 1 276 ? -19.735 12.095 31.998 1.00 92.56 276 CYS A N 1
ATOM 2188 C CA . CYS A 1 276 ? -18.987 12.516 33.186 1.00 92.56 276 CYS A CA 1
ATOM 2189 C C . CYS A 1 276 ? -19.000 14.045 33.351 1.00 92.56 276 CYS A C 1
ATOM 2191 O O . CYS A 1 276 ? -19.292 14.545 34.439 1.00 92.56 276 CYS A O 1
ATOM 2193 N N . ASP A 1 277 ? -18.776 14.791 32.270 1.00 94.62 277 ASP A N 1
ATOM 2194 C CA . ASP A 1 277 ? -18.797 16.257 32.273 1.00 94.62 277 ASP A CA 1
ATOM 2195 C C . ASP A 1 277 ? -20.185 16.821 32.595 1.00 94.62 277 ASP A C 1
ATOM 2197 O O . ASP A 1 277 ? -20.317 17.817 33.314 1.00 94.62 277 ASP A O 1
ATOM 2201 N N . ALA A 1 278 ? -21.243 16.194 32.079 1.00 93.38 278 ALA A N 1
ATOM 2202 C CA . ALA A 1 278 ? -22.613 16.565 32.403 1.00 93.38 278 ALA A CA 1
ATOM 2203 C C . ALA A 1 278 ? -22.907 16.322 33.896 1.00 93.38 278 ALA A C 1
ATOM 2205 O O . ALA A 1 278 ? -23.422 17.209 34.588 1.00 93.38 278 ALA A O 1
ATOM 2206 N N . MET A 1 279 ? -22.504 15.165 34.430 1.00 92.50 279 MET A N 1
ATOM 2207 C CA . MET A 1 279 ? -22.648 14.846 35.853 1.00 92.50 279 MET A CA 1
ATOM 2208 C C . MET A 1 279 ? -21.880 15.823 36.751 1.00 92.50 279 MET A C 1
ATOM 2210 O O . MET A 1 279 ? -22.417 16.252 37.772 1.00 92.50 279 MET A O 1
ATOM 2214 N N . ALA A 1 280 ? -20.680 16.251 36.350 1.00 93.56 280 ALA A N 1
ATOM 2215 C CA . ALA A 1 280 ? -19.911 17.272 37.064 1.00 93.56 280 ALA A CA 1
ATOM 2216 C C . ALA A 1 280 ? -20.633 18.635 37.117 1.00 93.56 280 ALA A C 1
ATOM 2218 O O . ALA A 1 280 ? -20.481 19.386 38.079 1.00 93.56 280 ALA A O 1
ATOM 2219 N N . LYS A 1 281 ? -21.477 18.937 36.120 1.00 96.75 281 LYS A N 1
ATOM 2220 C CA . LYS A 1 281 ? -22.348 20.128 36.076 1.00 96.75 281 LYS A CA 1
ATOM 2221 C C . LYS A 1 281 ? -23.669 19.945 36.839 1.00 96.75 281 LYS A C 1
ATOM 2223 O O . LYS A 1 281 ? -24.516 20.836 36.812 1.00 96.75 281 LYS A O 1
ATOM 2228 N N . GLY A 1 282 ? -23.858 18.813 37.518 1.00 95.25 282 GLY A N 1
ATOM 2229 C CA . GLY A 1 282 ? -25.043 18.516 38.322 1.00 95.25 282 GLY A CA 1
ATOM 2230 C C . GLY A 1 282 ? -26.214 17.923 37.539 1.00 95.25 282 GLY A C 1
ATOM 2231 O O . GLY A 1 282 ? -27.319 17.847 38.079 1.00 95.25 282 GLY A O 1
ATOM 2232 N N . THR A 1 283 ? -26.019 17.492 36.286 1.00 95.00 283 THR A N 1
ATOM 2233 C CA . THR A 1 283 ? -27.085 16.772 35.578 1.00 95.00 283 THR A CA 1
ATOM 2234 C C . THR A 1 283 ? -27.268 15.373 36.174 1.00 95.00 283 THR A C 1
ATOM 2236 O O . THR A 1 283 ? -26.271 14.704 36.463 1.00 95.00 283 THR A O 1
ATOM 2239 N N . PRO A 1 284 ? -28.512 14.890 36.338 1.00 92.06 284 PRO A N 1
ATOM 2240 C CA . PRO A 1 284 ? -28.766 13.560 36.876 1.00 92.06 284 PRO A CA 1
ATOM 2241 C C . PRO A 1 284 ? -28.248 12.460 35.943 1.00 92.06 284 PRO A C 1
ATOM 2243 O O . PRO A 1 284 ? -28.182 12.628 34.726 1.00 92.06 284 PRO A O 1
ATOM 2246 N N . PHE A 1 285 ? -27.920 11.310 36.534 1.00 89.38 285 PHE A N 1
ATOM 2247 C CA . PHE A 1 285 ? -27.405 10.152 35.808 1.00 89.38 285 PHE A CA 1
ATOM 2248 C C . PHE A 1 285 ? -28.407 9.673 34.734 1.00 89.38 285 PHE A C 1
ATOM 2250 O O . PHE A 1 285 ? -29.591 9.506 35.054 1.00 89.38 285 PHE A O 1
ATOM 2257 N N . PRO A 1 286 ? -27.978 9.389 33.488 1.00 87.75 286 PRO A N 1
ATOM 2258 C CA . PRO A 1 286 ? -28.903 8.980 32.436 1.00 87.75 286 PRO A CA 1
ATOM 2259 C C . PRO A 1 286 ? -29.515 7.600 32.728 1.00 87.75 286 PRO A C 1
ATOM 2261 O O . PRO A 1 286 ? -28.812 6.598 32.868 1.00 87.75 286 PRO A O 1
ATOM 2264 N N . SER A 1 287 ? -30.845 7.522 32.787 1.00 88.19 287 SER A N 1
ATOM 2265 C CA . SER A 1 287 ? -31.578 6.295 33.144 1.00 88.19 287 SER A CA 1
ATOM 2266 C C . SER A 1 287 ? -31.616 5.231 32.037 1.00 88.19 287 SER A C 1
ATOM 2268 O O . SER A 1 287 ? -31.950 4.082 32.313 1.00 88.19 287 SER A O 1
ATOM 2270 N N . GLY A 1 288 ? -31.260 5.588 30.797 1.00 90.31 288 GLY A N 1
ATOM 2271 C CA . GLY A 1 288 ? -31.314 4.702 29.625 1.00 90.31 288 GLY A CA 1
ATOM 2272 C C . GLY A 1 288 ? -30.024 3.938 29.299 1.00 90.31 288 GLY A C 1
ATOM 2273 O O . GLY A 1 288 ? -29.998 3.203 28.313 1.00 90.31 288 GLY A O 1
ATOM 2274 N N . LEU A 1 289 ? -28.949 4.109 30.074 1.00 90.88 289 LEU A N 1
ATOM 2275 C CA . LEU A 1 289 ? -27.661 3.470 29.783 1.00 90.88 289 LEU A CA 1
ATOM 2276 C C . LEU A 1 289 ? -27.675 1.972 30.108 1.00 90.88 289 LEU A C 1
ATOM 2278 O O . LEU A 1 289 ? -28.166 1.545 31.156 1.00 90.88 289 LEU A O 1
ATOM 2282 N N . ALA A 1 290 ? -27.065 1.175 29.229 1.00 92.31 290 ALA A N 1
ATOM 2283 C CA . ALA A 1 290 ? -26.849 -0.247 29.471 1.00 92.31 290 ALA A CA 1
ATOM 2284 C C . ALA A 1 290 ? -25.955 -0.472 30.702 1.00 92.31 290 ALA A C 1
ATOM 2286 O O . ALA A 1 290 ? -25.101 0.354 31.023 1.00 92.31 290 ALA A O 1
ATOM 2287 N N . ALA A 1 291 ? -26.118 -1.615 31.375 1.00 92.00 291 ALA A N 1
ATOM 2288 C CA . ALA A 1 291 ? -25.399 -1.920 32.615 1.00 92.00 291 ALA A CA 1
ATOM 2289 C C . ALA A 1 291 ? -23.872 -1.779 32.477 1.00 92.00 291 ALA A C 1
ATOM 2291 O O . ALA A 1 291 ? -23.231 -1.217 33.363 1.00 92.00 291 ALA A O 1
ATOM 2292 N N . LEU A 1 292 ? -23.304 -2.217 31.348 1.00 89.19 292 LEU A N 1
ATOM 2293 C CA . LEU A 1 292 ? -21.865 -2.121 31.096 1.00 89.19 292 LEU A CA 1
ATOM 2294 C C . LEU A 1 292 ? -21.397 -0.667 30.910 1.00 89.19 292 LEU A C 1
ATOM 2296 O O . LEU A 1 292 ? -20.374 -0.279 31.468 1.00 89.19 292 LEU A O 1
ATOM 2300 N N . ALA A 1 293 ? -22.172 0.154 30.192 1.00 90.69 293 ALA A N 1
ATOM 2301 C CA . ALA A 1 293 ? -21.896 1.584 30.039 1.00 90.69 293 ALA A CA 1
ATOM 2302 C C . ALA A 1 293 ? -21.940 2.309 31.394 1.00 90.69 293 ALA A C 1
ATOM 2304 O O . ALA A 1 293 ? -21.104 3.163 31.676 1.00 90.69 293 ALA A O 1
ATOM 2305 N N . ARG A 1 294 ? -22.868 1.918 32.279 1.00 91.06 294 ARG A N 1
ATOM 2306 C CA . ARG A 1 294 ? -22.932 2.447 33.650 1.00 91.06 294 ARG A CA 1
ATOM 2307 C C . ARG A 1 294 ? -21.722 2.043 34.485 1.00 91.06 294 ARG A C 1
ATOM 2309 O O . ARG A 1 294 ? -21.187 2.877 35.200 1.00 91.06 294 ARG A O 1
ATOM 2316 N N . LEU A 1 295 ? -21.294 0.783 34.393 1.00 89.75 295 LEU A N 1
ATOM 2317 C CA . LEU A 1 295 ? -20.130 0.279 35.124 1.00 89.75 295 LEU A CA 1
ATOM 2318 C C . LEU A 1 295 ? -18.846 1.001 34.701 1.00 89.75 295 LEU A C 1
ATOM 2320 O O . LEU A 1 295 ? -18.040 1.357 35.555 1.00 89.75 295 LEU A O 1
ATOM 2324 N N . ARG A 1 296 ? -18.700 1.297 33.405 1.00 87.81 296 ARG A N 1
ATOM 2325 C CA . ARG A 1 296 ? -17.590 2.100 32.879 1.00 87.81 296 ARG A CA 1
ATOM 2326 C C . ARG A 1 296 ? -17.507 3.480 33.537 1.00 87.81 296 ARG A C 1
ATOM 2328 O O . ARG A 1 296 ? -16.424 3.873 33.940 1.00 87.81 296 ARG A O 1
ATOM 2335 N N . LEU A 1 297 ? -18.635 4.176 33.691 1.00 90.06 297 LEU A N 1
ATOM 2336 C CA . LEU A 1 297 ? -18.693 5.505 34.320 1.00 90.06 297 LEU A CA 1
ATOM 2337 C C . LEU A 1 297 ? -18.363 5.500 35.821 1.00 90.06 297 LEU A C 1
ATOM 2339 O O . LEU A 1 297 ? -18.080 6.551 36.374 1.00 90.06 297 LEU A O 1
ATOM 2343 N N . ILE A 1 298 ? -18.444 4.347 36.491 1.00 86.38 298 ILE A N 1
ATOM 2344 C CA . ILE A 1 298 ? -18.149 4.223 37.930 1.00 86.38 298 ILE A CA 1
ATOM 2345 C C . ILE A 1 298 ? -16.649 4.000 38.179 1.00 86.38 298 ILE A C 1
ATOM 2347 O O . ILE A 1 298 ? -16.161 4.293 39.266 1.00 86.38 298 ILE A O 1
ATOM 2351 N N . ILE A 1 299 ? -15.934 3.433 37.204 1.00 80.12 299 ILE A N 1
ATOM 2352 C CA . ILE A 1 299 ? -14.514 3.069 37.335 1.00 80.12 299 ILE A CA 1
ATOM 2353 C C . ILE A 1 299 ? -13.583 4.220 36.910 1.00 80.12 299 ILE A C 1
ATOM 2355 O O . ILE A 1 299 ? -12.423 4.230 37.320 1.00 80.12 299 ILE A O 1
ATOM 2359 N N . VAL A 1 300 ? -14.079 5.162 36.099 1.00 63.53 300 VAL A N 1
ATOM 2360 C CA . VAL A 1 300 ? -13.366 6.382 35.667 1.00 63.53 300 VAL A CA 1
ATOM 2361 C C . VAL A 1 300 ? -13.421 7.442 36.761 1.00 63.53 300 VAL A C 1
ATOM 2363 O O . VAL A 1 300 ? -12.357 8.042 37.026 1.00 63.53 300 VAL A O 1
#

Radius of gyration: 35.78 Å; Cα contacts (8 Å, |Δi|>4): 175; chains: 1; bounding box: 91×73×89 Å

Secondary structure (DSSP, 8-state):
-----PPPP---------GGGG----------------PPPS-TTSSTTHHHHTTS---------TT-------------------------------------------TT---GGGGGEEEEEE---EE-TTT--EES-EEEEEESS-SSS-EEEHHHHTT--HHHHHHHHHTT---TT---SS-TTTTTS-GGGT---EEE-S-THHHHHHHHHHHHHHHS-GGGT---TT------GGGGEEE-HHHHHHHHHHHHHHHTT---HHHHHHHHHHHHTTPPPPTT-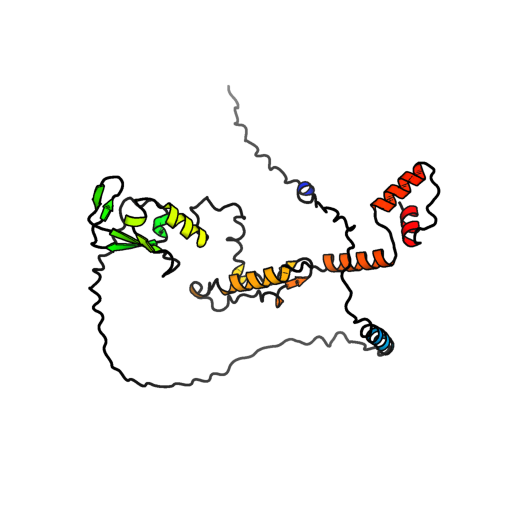-HHHHHHHHH-

Solvent-accessible surface area (backbone atoms only — not comparable to full-atom values): 20319 Å² total; per-residue (Å²): 136,88,85,87,87,80,86,82,81,84,78,81,78,80,78,78,79,68,68,79,74,76,63,69,75,79,76,73,79,77,81,79,86,76,86,74,88,78,87,80,80,92,70,84,77,67,68,69,59,63,69,62,63,71,75,74,79,77,88,82,88,79,82,80,63,94,78,77,83,77,82,84,82,83,85,80,86,87,82,88,80,89,80,88,86,80,88,83,89,81,87,88,86,88,82,88,75,89,72,79,83,79,81,82,70,81,85,70,82,67,91,80,70,85,50,72,72,57,78,53,38,46,79,45,83,38,89,47,63,46,69,40,85,88,78,68,45,77,38,69,61,32,44,38,33,35,34,65,90,37,94,80,66,56,78,46,38,44,85,79,42,71,86,56,58,64,72,59,52,57,52,32,50,78,67,76,49,62,62,93,91,56,70,74,91,72,60,90,61,64,84,71,60,59,47,66,58,62,41,48,66,49,76,42,62,91,56,83,61,53,55,57,50,29,45,52,48,34,50,54,48,64,66,56,62,58,70,84,78,46,95,62,95,75,73,62,64,55,45,60,23,62,81,23,53,41,72,32,62,71,53,53,51,51,52,52,52,50,51,52,40,57,75,53,44,37,71,58,70,64,63,49,51,54,49,52,54,42,42,76,73,68,46,78,82,74,88,84,62,38,72,52,29,51,52,52,67,71,76,110